Protein AF-A0A382P7X3-F1 (afdb_monomer_lite)

Organism: NCBI:txid408172

Structure (mmCIF, N/CA/C/O backbone):
data_AF-A0A382P7X3-F1
#
_entry.id   AF-A0A382P7X3-F1
#
loop_
_atom_site.group_PDB
_atom_site.id
_atom_site.type_symbol
_atom_site.label_atom_id
_atom_site.label_alt_id
_atom_site.label_comp_id
_atom_site.label_asym_id
_atom_site.label_entity_id
_atom_site.label_seq_id
_atom_site.pdbx_PDB_ins_code
_atom_site.Cartn_x
_atom_site.Cartn_y
_atom_site.Cartn_z
_atom_site.occupancy
_atom_site.B_iso_or_equiv
_atom_site.auth_seq_id
_atom_site.auth_comp_id
_atom_site.auth_asym_id
_atom_site.auth_atom_id
_atom_site.pdbx_PDB_model_num
ATOM 1 N N . MET A 1 1 ? -35.535 26.722 -1.436 1.00 49.47 1 MET A N 1
ATOM 2 C CA . MET A 1 1 ? -34.891 25.653 -0.639 1.00 49.47 1 MET A CA 1
ATOM 3 C C . MET A 1 1 ? -33.945 24.768 -1.459 1.00 49.47 1 MET A C 1
ATOM 5 O O . MET A 1 1 ? -32.875 24.483 -0.947 1.00 49.47 1 MET A O 1
ATOM 9 N N . SER A 1 2 ? -34.219 24.432 -2.730 1.00 52.12 2 SER A N 1
ATOM 10 C CA . SER A 1 2 ? -33.302 23.608 -3.556 1.00 52.12 2 SER A CA 1
ATOM 11 C C . SER A 1 2 ? -31.958 24.269 -3.930 1.00 52.12 2 SER A C 1
ATOM 13 O O . SER A 1 2 ? -30.974 23.575 -4.171 1.00 52.12 2 SER A O 1
ATOM 15 N N . SER A 1 3 ? -31.865 25.605 -3.959 1.00 52.09 3 SER A N 1
ATOM 16 C CA . SER A 1 3 ? -30.621 26.305 -4.327 1.00 52.09 3 SER A CA 1
ATOM 17 C C . SER A 1 3 ? -29.564 26.326 -3.215 1.00 52.09 3 SER A C 1
ATOM 19 O O . SER A 1 3 ? -28.374 26.302 -3.518 1.00 52.09 3 SER A O 1
ATOM 21 N N . GLN A 1 4 ? -29.963 26.320 -1.937 1.00 45.31 4 GLN A N 1
ATOM 22 C CA . GLN A 1 4 ? -29.034 26.299 -0.796 1.00 45.31 4 GLN A CA 1
ATOM 23 C C . GLN A 1 4 ? -28.449 24.901 -0.532 1.00 45.31 4 GLN A C 1
ATOM 25 O O . GLN A 1 4 ? -27.267 24.802 -0.199 1.00 45.31 4 GLN A O 1
ATOM 30 N N . GLU A 1 5 ? -29.219 23.827 -0.741 1.00 48.50 5 GLU A N 1
ATOM 31 C CA . GLU A 1 5 ? -28.703 22.448 -0.691 1.00 48.50 5 GLU A CA 1
ATOM 32 C C . GLU A 1 5 ? -27.719 22.164 -1.830 1.00 48.50 5 GLU A C 1
ATOM 34 O O . GLU A 1 5 ? -26.633 21.636 -1.593 1.00 48.50 5 GLU A O 1
ATOM 39 N N . ASN A 1 6 ? -28.032 22.606 -3.052 1.00 48.06 6 ASN A N 1
ATOM 40 C CA . ASN A 1 6 ? -27.113 22.471 -4.181 1.00 48.06 6 ASN A CA 1
ATOM 41 C C . ASN A 1 6 ? -25.812 23.259 -3.960 1.00 48.06 6 ASN A C 1
ATOM 43 O O . ASN A 1 6 ? -24.736 22.778 -4.308 1.00 48.06 6 ASN A O 1
ATOM 47 N N . PHE A 1 7 ? -25.874 24.433 -3.323 1.00 48.28 7 PHE A N 1
ATOM 48 C CA . PHE A 1 7 ? -24.689 25.242 -3.026 1.00 48.28 7 PHE A CA 1
ATOM 49 C C . PHE A 1 7 ? -23.822 24.649 -1.899 1.00 48.28 7 PHE A C 1
ATOM 51 O O . PHE A 1 7 ? -22.591 24.706 -1.971 1.00 48.28 7 PHE A O 1
ATOM 58 N N . SER A 1 8 ? -24.432 24.035 -0.877 1.00 53.59 8 SER A N 1
ATOM 59 C CA . SER A 1 8 ? -23.699 23.365 0.209 1.00 53.59 8 SER A CA 1
ATOM 60 C C . SER A 1 8 ? -23.037 22.064 -0.265 1.00 53.59 8 SER A C 1
ATOM 62 O O . SER A 1 8 ? -21.867 21.823 0.050 1.00 53.59 8 SER A O 1
ATOM 64 N N . LEU A 1 9 ? -23.722 21.286 -1.113 1.00 52.72 9 LEU A N 1
ATOM 65 C CA . LEU A 1 9 ? -23.155 20.124 -1.798 1.00 52.72 9 LEU A CA 1
ATOM 66 C C . LEU A 1 9 ? -22.001 20.554 -2.707 1.00 52.72 9 LEU A C 1
ATOM 68 O O . LEU A 1 9 ? -20.900 20.019 -2.586 1.00 52.72 9 LEU A O 1
ATOM 72 N N . PHE A 1 10 ? -22.185 21.582 -3.538 1.00 54.00 10 PHE A N 1
ATOM 73 C CA . PHE A 1 10 ? -21.136 22.078 -4.431 1.00 54.00 10 PHE A CA 1
ATOM 74 C C . PHE A 1 10 ? -19.881 22.527 -3.666 1.00 54.00 10 PHE A C 1
ATOM 76 O O . PHE A 1 10 ? -18.766 22.193 -4.060 1.00 54.00 10 PHE A O 1
ATOM 83 N N . LYS A 1 11 ? -20.030 23.196 -2.514 1.00 55.66 11 LYS A N 1
ATOM 84 C CA . LYS A 1 11 ? -18.899 23.582 -1.650 1.00 55.66 11 LYS A CA 1
ATOM 85 C C . LYS A 1 11 ? -18.175 22.365 -1.047 1.00 55.66 11 LYS A C 1
ATOM 87 O O . LYS A 1 11 ? -16.949 22.384 -0.944 1.00 55.66 11 LYS A O 1
ATOM 92 N N . LYS A 1 12 ? -18.911 21.297 -0.709 1.00 56.50 12 LYS A N 1
ATOM 93 C CA . LYS A 1 12 ? -18.388 20.030 -0.156 1.00 56.50 12 LYS A CA 1
ATOM 94 C C . LYS A 1 12 ? -17.686 19.151 -1.202 1.00 56.50 12 LYS A C 1
ATOM 96 O O . LYS A 1 12 ? -16.728 18.460 -0.862 1.00 56.50 12 LYS A O 1
ATOM 101 N N . TYR A 1 13 ? -18.137 19.185 -2.460 1.00 58.44 13 TYR A N 1
ATOM 102 C CA . TYR A 1 13 ? -17.508 18.471 -3.580 1.00 58.44 13 TYR A CA 1
ATOM 103 C C . TYR A 1 13 ? -16.357 19.254 -4.213 1.00 58.44 13 TYR A C 1
ATOM 105 O O . TYR A 1 13 ? -15.407 18.640 -4.686 1.00 58.44 13 TYR A O 1
ATOM 113 N N . LYS A 1 14 ? -16.371 20.592 -4.165 1.00 60.00 14 LYS A N 1
ATOM 114 C CA . LYS A 1 14 ? -15.297 21.441 -4.707 1.00 60.00 14 LYS A CA 1
ATOM 115 C C . LYS A 1 14 ? -13.932 21.159 -4.069 1.00 60.00 14 LYS A C 1
ATOM 117 O O . LYS A 1 14 ? -12.928 21.207 -4.772 1.00 60.00 14 LYS A O 1
ATOM 122 N N . SER A 1 15 ? -13.875 20.830 -2.774 1.00 63.47 15 SER A N 1
ATOM 123 C CA . SER A 1 15 ? -12.608 20.461 -2.118 1.00 63.47 15 SER A CA 1
ATOM 124 C C . SER A 1 15 ? -12.043 19.136 -2.640 1.00 63.47 15 SER A C 1
ATOM 126 O O . SER A 1 15 ? -10.842 19.041 -2.864 1.00 63.47 15 SER A O 1
ATOM 128 N N . LEU A 1 16 ? -12.909 18.153 -2.904 1.00 64.00 16 LEU A N 1
ATOM 129 C CA . LEU A 1 16 ? -12.560 16.841 -3.461 1.00 64.00 16 LEU A CA 1
ATOM 130 C C . LEU A 1 16 ? -12.189 16.940 -4.951 1.00 64.00 16 LEU A C 1
ATOM 132 O O . LEU A 1 16 ? -11.220 16.337 -5.404 1.00 64.00 16 LEU A O 1
ATOM 136 N N . LEU A 1 17 ? -12.917 17.766 -5.703 1.00 66.69 17 LEU A N 1
ATOM 137 C CA . LEU A 1 17 ? -12.719 17.973 -7.139 1.00 66.69 17 LEU A CA 1
ATOM 138 C C . LEU A 1 17 ? -11.415 18.733 -7.432 1.00 66.69 17 LEU A C 1
ATOM 140 O O . LEU A 1 17 ? -10.753 18.450 -8.421 1.00 66.69 17 LEU A O 1
ATOM 144 N N . LEU A 1 18 ? -10.987 19.634 -6.540 1.00 76.88 18 LEU A N 1
ATOM 145 C CA . LEU A 1 18 ? -9.677 20.298 -6.620 1.00 76.88 18 LEU A CA 1
ATOM 146 C C . LEU A 1 18 ? -8.517 19.433 -6.102 1.00 76.88 18 LEU A C 1
ATOM 148 O O . LEU A 1 18 ? -7.355 19.762 -6.345 1.00 76.88 18 LEU A O 1
ATOM 152 N N . LEU A 1 19 ? -8.809 18.341 -5.395 1.00 80.81 19 LEU A N 1
ATOM 153 C CA . LEU A 1 19 ? -7.799 17.461 -4.814 1.00 80.81 19 LEU A CA 1
ATOM 154 C C . LEU A 1 19 ? -7.122 16.609 -5.885 1.00 80.81 19 LEU A C 1
ATOM 156 O O . LEU A 1 19 ? -5.895 16.564 -5.945 1.00 80.81 19 LEU A O 1
ATOM 160 N N . ILE A 1 20 ? -7.914 15.977 -6.753 1.00 84.94 20 ILE A N 1
ATOM 161 C CA . ILE A 1 20 ? -7.410 15.068 -7.790 1.00 84.94 20 ILE A CA 1
ATOM 162 C C . ILE A 1 20 ? -6.430 15.784 -8.741 1.00 84.94 20 ILE A C 1
ATOM 164 O O . ILE A 1 20 ? -5.313 15.290 -8.887 1.00 84.94 20 ILE A O 1
ATOM 168 N N . PRO A 1 21 ? -6.740 16.970 -9.311 1.00 86.88 21 PRO A N 1
ATOM 169 C CA . PRO A 1 21 ? -5.801 17.691 -10.173 1.00 86.88 21 PRO A CA 1
ATOM 170 C C . PRO A 1 21 ? -4.492 18.061 -9.470 1.00 86.88 21 PRO A C 1
ATOM 172 O O . PRO A 1 21 ? -3.426 17.969 -10.072 1.00 86.88 21 PRO A O 1
ATOM 175 N N . ARG A 1 22 ? -4.545 18.437 -8.183 1.00 87.38 22 ARG A N 1
ATOM 176 C CA . ARG A 1 22 ? -3.340 18.742 -7.393 1.00 87.38 22 ARG A CA 1
ATOM 177 C C . ARG A 1 22 ? -2.469 17.509 -7.190 1.00 87.38 22 ARG A C 1
ATOM 179 O O . ARG A 1 22 ? -1.252 17.603 -7.314 1.00 87.38 22 ARG A O 1
ATOM 186 N N 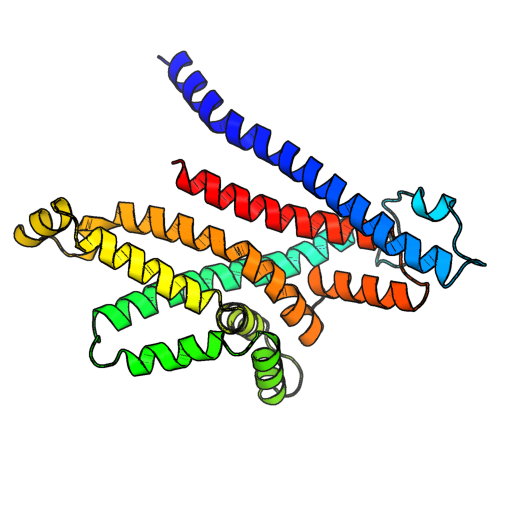. VAL A 1 23 ? -3.086 16.366 -6.886 1.00 91.56 23 VAL A N 1
ATOM 187 C CA . VAL A 1 23 ? -2.371 15.096 -6.723 1.00 91.56 23 VAL A CA 1
ATOM 188 C C . VAL A 1 23 ? -1.761 14.652 -8.051 1.00 91.56 23 VAL A C 1
ATOM 190 O O . VAL A 1 23 ? -0.588 14.294 -8.065 1.00 91.56 23 VAL A O 1
ATOM 193 N N . ILE A 1 24 ? -2.497 14.744 -9.164 1.00 92.44 24 ILE A N 1
ATOM 194 C CA . ILE A 1 24 ? -1.976 14.451 -10.510 1.00 92.44 24 ILE A CA 1
ATOM 195 C C . ILE A 1 24 ? -0.760 15.327 -10.811 1.00 92.44 24 ILE A C 1
ATOM 197 O O . ILE A 1 24 ? 0.290 14.805 -11.175 1.00 92.44 24 ILE A O 1
ATOM 201 N N . PHE A 1 25 ? -0.880 16.641 -10.611 1.00 91.69 25 PHE A N 1
ATOM 202 C CA . PHE A 1 25 ? 0.207 17.578 -10.880 1.00 91.69 25 PHE A CA 1
ATOM 203 C C . PHE A 1 25 ? 1.451 17.262 -10.044 1.00 91.69 25 PHE A C 1
ATOM 205 O O . PHE A 1 25 ? 2.543 17.128 -10.589 1.00 91.69 25 PHE A O 1
ATOM 212 N N . LEU A 1 26 ? 1.294 17.072 -8.731 1.00 92.44 26 LEU A N 1
ATOM 213 C CA . LEU A 1 26 ? 2.420 16.749 -7.855 1.00 92.44 26 LEU A CA 1
ATOM 214 C C . LEU A 1 26 ? 3.062 15.402 -8.222 1.00 92.44 26 LEU A C 1
ATOM 216 O O . LEU A 1 26 ? 4.285 15.296 -8.262 1.00 92.44 26 LEU A O 1
ATOM 220 N N . SER A 1 27 ? 2.249 14.395 -8.547 1.00 94.19 27 SER A N 1
ATOM 221 C CA . SER A 1 27 ? 2.737 13.075 -8.970 1.00 94.19 27 SER A CA 1
ATOM 222 C C . SER A 1 27 ? 3.521 13.154 -10.273 1.00 94.19 27 SER A C 1
ATOM 224 O O . SER A 1 27 ? 4.549 12.499 -10.407 1.00 94.19 27 SER A O 1
ATOM 226 N N . PHE A 1 28 ? 3.072 13.990 -11.212 1.00 93.44 28 PHE A N 1
ATOM 227 C CA . PHE A 1 28 ? 3.773 14.242 -12.466 1.00 93.44 28 PHE A CA 1
ATOM 228 C C . PHE A 1 28 ? 5.137 14.899 -12.232 1.00 93.44 28 PHE A C 1
ATOM 230 O O . PHE A 1 28 ? 6.135 14.425 -12.766 1.00 93.44 28 PHE A O 1
ATOM 237 N N . ILE A 1 29 ? 5.206 15.930 -11.382 1.00 94.38 29 ILE A N 1
ATOM 238 C CA . ILE A 1 29 ? 6.475 16.592 -11.041 1.00 94.38 29 ILE A CA 1
ATOM 239 C C . ILE A 1 29 ? 7.458 15.606 -10.404 1.00 94.38 29 ILE A C 1
ATOM 241 O O . ILE A 1 29 ? 8.618 15.551 -10.805 1.00 94.38 29 ILE A O 1
ATOM 245 N N . ILE A 1 30 ? 7.010 14.791 -9.447 1.00 93.94 30 ILE A N 1
ATOM 246 C CA . ILE A 1 30 ? 7.889 13.815 -8.790 1.00 93.94 30 ILE A CA 1
ATOM 247 C C . ILE A 1 30 ? 8.326 12.723 -9.782 1.00 93.94 30 ILE A C 1
ATOM 249 O O . ILE A 1 30 ? 9.496 12.349 -9.797 1.00 93.94 30 ILE A O 1
ATOM 253 N N . ALA A 1 31 ? 7.435 12.246 -10.655 1.00 93.25 31 ALA A N 1
ATOM 254 C CA . ALA A 1 31 ? 7.796 11.281 -11.694 1.00 93.25 31 ALA A CA 1
ATOM 255 C C . ALA A 1 31 ? 8.825 11.849 -12.685 1.00 93.25 31 ALA A C 1
ATOM 257 O O . ALA A 1 31 ? 9.745 11.139 -13.088 1.00 93.25 31 ALA A O 1
ATOM 258 N N . LEU A 1 32 ? 8.723 13.137 -13.026 1.00 92.62 32 LEU A N 1
ATOM 259 C CA . LEU A 1 32 ? 9.714 13.828 -13.849 1.00 92.62 32 LEU A CA 1
ATOM 260 C C . LEU A 1 32 ? 11.074 13.903 -13.142 1.00 92.62 32 LEU A C 1
ATOM 262 O O . LEU A 1 32 ? 12.101 13.651 -13.767 1.00 92.62 32 LEU A O 1
ATOM 266 N N . ILE A 1 33 ? 11.089 14.187 -11.836 1.00 93.75 33 ILE A N 1
ATOM 267 C CA . ILE A 1 33 ? 12.319 14.160 -11.032 1.00 93.75 33 ILE A CA 1
ATOM 268 C C . ILE A 1 33 ? 12.943 12.759 -11.064 1.00 93.75 33 ILE A C 1
ATOM 270 O O . ILE A 1 33 ? 14.143 12.641 -11.289 1.00 93.75 33 ILE A O 1
ATOM 274 N N . ILE A 1 34 ? 12.148 11.695 -10.915 1.00 92.25 34 ILE A N 1
ATOM 275 C CA . ILE A 1 34 ? 12.645 10.313 -11.019 1.00 92.25 34 ILE A CA 1
ATOM 276 C C . ILE A 1 34 ? 13.221 10.037 -12.411 1.00 92.25 34 ILE A C 1
ATOM 278 O O . ILE A 1 34 ? 14.296 9.444 -12.510 1.00 92.25 34 ILE A O 1
ATOM 282 N N . ARG A 1 35 ? 12.569 10.502 -13.485 1.00 93.00 35 ARG A N 1
ATOM 283 C CA . ARG A 1 35 ? 13.099 10.392 -14.855 1.00 93.00 35 ARG A CA 1
ATOM 284 C C . ARG A 1 35 ? 14.464 11.072 -14.976 1.00 93.00 35 ARG A C 1
ATOM 286 O O . ARG A 1 35 ? 15.383 10.460 -15.505 1.00 93.00 35 ARG A O 1
ATOM 293 N N . ILE A 1 36 ? 14.621 12.286 -14.439 1.00 91.81 36 ILE A N 1
ATOM 294 C CA . ILE A 1 36 ? 15.903 13.015 -14.424 1.00 91.81 36 ILE A CA 1
ATOM 295 C C . ILE A 1 36 ? 16.964 12.225 -13.649 1.00 91.81 36 ILE A C 1
ATOM 297 O O . ILE A 1 36 ? 18.053 11.984 -14.166 1.00 91.81 36 ILE A O 1
ATOM 301 N N . LEU A 1 37 ? 16.634 11.778 -12.435 1.00 91.19 37 LEU A N 1
ATOM 302 C CA . LEU A 1 37 ? 17.547 11.014 -11.581 1.00 91.19 37 LEU A CA 1
ATOM 303 C C . LEU A 1 37 ? 17.946 9.666 -12.188 1.00 91.19 37 LEU A C 1
ATOM 305 O O . LEU A 1 37 ? 19.027 9.174 -11.892 1.00 91.19 37 LEU A O 1
ATOM 309 N N . SER A 1 38 ? 17.103 9.087 -13.043 1.00 89.44 38 SER A N 1
ATOM 310 C CA . SER A 1 38 ? 17.403 7.847 -13.766 1.00 89.44 38 SER A CA 1
ATOM 311 C C . SER A 1 38 ? 18.208 8.110 -15.041 1.00 89.44 38 SER A C 1
ATOM 313 O O . SER A 1 38 ? 19.046 7.304 -15.427 1.00 89.44 38 SER A O 1
ATOM 315 N N . PHE A 1 39 ? 18.002 9.258 -15.685 1.00 89.94 39 PHE A N 1
ATOM 316 C CA . PHE A 1 39 ? 18.714 9.635 -16.902 1.00 89.94 39 PHE A CA 1
ATOM 317 C C . PHE A 1 39 ? 20.168 10.053 -16.647 1.00 89.94 39 PHE A C 1
ATOM 319 O O . PHE A 1 39 ? 21.045 9.718 -17.439 1.00 89.94 39 PHE A O 1
ATOM 326 N N . ILE A 1 40 ? 20.452 10.734 -15.530 1.00 88.88 40 ILE A N 1
ATOM 327 C CA . ILE A 1 40 ? 21.818 11.165 -15.181 1.00 88.88 40 ILE A CA 1
ATOM 328 C C . ILE A 1 40 ? 22.807 9.975 -15.142 1.00 88.88 40 ILE A C 1
ATOM 330 O O . ILE A 1 40 ? 23.837 10.054 -15.812 1.00 88.88 40 ILE A O 1
ATOM 334 N N . PRO A 1 41 ? 22.525 8.856 -14.443 1.00 85.62 41 PRO A N 1
ATOM 335 C CA . PRO A 1 41 ? 23.375 7.668 -14.483 1.00 85.62 41 PRO A CA 1
ATOM 336 C C . PRO A 1 41 ? 23.571 7.090 -15.887 1.00 85.62 41 PRO A C 1
ATOM 338 O O . PRO A 1 41 ? 24.679 6.672 -16.207 1.00 85.62 41 PRO A O 1
ATOM 341 N N . LEU A 1 42 ? 22.536 7.091 -16.737 1.00 86.38 42 LEU A N 1
ATOM 342 C CA . LEU A 1 42 ? 22.649 6.591 -18.113 1.00 86.38 42 LEU A CA 1
ATOM 343 C C . LEU A 1 42 ? 23.643 7.414 -18.934 1.00 86.38 42 LEU A C 1
ATOM 345 O O . LEU A 1 42 ? 24.476 6.835 -19.623 1.00 86.38 42 LEU A O 1
ATOM 349 N N . LEU A 1 43 ? 23.598 8.744 -18.814 1.00 87.38 43 LEU A N 1
ATOM 350 C CA . LEU A 1 43 ? 24.559 9.632 -19.474 1.00 87.38 43 LEU A CA 1
ATOM 351 C C . LEU A 1 43 ? 26.000 9.393 -19.007 1.00 87.38 43 LEU A C 1
ATOM 353 O O . LEU A 1 43 ? 26.924 9.480 -19.809 1.00 87.38 43 LEU A O 1
ATOM 357 N N . ILE A 1 44 ? 26.194 9.118 -17.715 1.00 86.25 44 ILE A N 1
ATOM 358 C CA . ILE A 1 44 ? 27.528 8.936 -17.128 1.00 86.25 44 ILE A CA 1
ATOM 359 C C . ILE A 1 44 ? 28.111 7.564 -17.487 1.00 86.25 44 ILE A C 1
ATOM 361 O O . ILE A 1 44 ? 29.288 7.467 -17.823 1.00 86.25 44 ILE A O 1
ATOM 365 N N . VAL A 1 45 ? 27.308 6.503 -17.381 1.00 86.19 45 VAL A N 1
ATOM 366 C CA . VAL A 1 45 ? 27.775 5.113 -17.519 1.00 86.19 45 VAL A CA 1
ATOM 367 C C . VAL A 1 45 ? 27.746 4.640 -18.974 1.00 86.19 45 VAL A C 1
ATOM 369 O O . VAL A 1 45 ? 28.583 3.827 -19.362 1.00 86.19 45 VAL A O 1
ATOM 372 N N . TYR A 1 46 ? 26.826 5.159 -19.793 1.00 84.25 46 TYR A N 1
ATOM 373 C CA . TYR A 1 46 ? 26.624 4.733 -21.182 1.00 84.25 46 TYR A CA 1
ATOM 374 C C . TYR A 1 46 ? 26.636 5.907 -22.182 1.00 84.25 46 TYR A C 1
ATOM 376 O O . TYR A 1 46 ? 25.702 6.038 -22.985 1.00 84.25 46 TYR A O 1
ATOM 384 N N . PRO A 1 47 ? 27.693 6.745 -22.188 1.00 80.56 47 PRO A N 1
ATOM 385 C CA . PRO A 1 47 ? 27.745 7.984 -22.971 1.00 80.56 47 PRO A CA 1
ATOM 386 C C . PRO A 1 47 ? 27.630 7.757 -24.485 1.00 80.56 47 PRO A C 1
ATOM 388 O O . PRO A 1 47 ? 27.092 8.604 -25.188 1.00 80.56 47 PRO A O 1
ATOM 391 N N . ASP A 1 48 ? 28.065 6.596 -24.983 1.00 79.56 48 ASP A N 1
ATOM 392 C CA . ASP A 1 48 ? 28.047 6.271 -26.417 1.00 79.56 48 ASP A CA 1
ATOM 393 C C . ASP A 1 48 ? 26.643 5.928 -26.950 1.00 79.56 48 ASP A C 1
ATOM 395 O O . ASP A 1 48 ? 26.429 5.840 -28.158 1.00 79.56 48 ASP A O 1
ATOM 399 N N . THR A 1 49 ? 25.680 5.700 -26.053 1.00 76.81 49 THR A N 1
ATOM 400 C CA . THR A 1 49 ? 24.304 5.295 -26.403 1.00 76.81 49 THR A CA 1
ATOM 401 C C . THR A 1 49 ? 23.237 6.223 -25.829 1.00 76.81 49 THR A C 1
ATOM 403 O O . THR A 1 49 ? 22.126 6.281 -26.355 1.00 76.81 49 THR A O 1
ATOM 406 N N . ALA A 1 50 ? 23.553 6.952 -24.758 1.00 75.56 50 ALA A N 1
ATOM 407 C CA . ALA A 1 50 ? 22.633 7.853 -24.091 1.00 75.56 50 ALA A CA 1
ATOM 408 C C . ALA A 1 50 ? 22.707 9.256 -24.713 1.00 75.56 50 ALA A C 1
ATOM 410 O O . ALA A 1 50 ? 23.624 10.025 -24.440 1.00 75.56 50 ALA A O 1
ATOM 411 N N . ASN A 1 51 ? 21.694 9.616 -25.505 1.00 80.69 51 ASN A N 1
ATOM 412 C CA . ASN A 1 51 ? 21.540 10.964 -26.056 1.00 80.69 51 ASN A CA 1
ATOM 413 C C . ASN A 1 51 ? 20.475 11.760 -25.292 1.00 80.69 51 ASN A C 1
ATOM 415 O O . ASN A 1 51 ? 19.491 11.202 -24.804 1.00 80.69 51 ASN A O 1
ATOM 419 N N . PHE A 1 52 ? 20.625 13.089 -25.249 1.00 82.94 52 PHE A N 1
ATOM 420 C CA . PHE A 1 52 ? 19.642 13.995 -24.631 1.00 82.94 52 PHE A CA 1
ATOM 421 C C . PHE A 1 52 ? 18.235 13.877 -25.231 1.00 82.94 52 PHE A C 1
ATOM 423 O O . PHE A 1 52 ? 17.256 14.103 -24.526 1.00 82.94 52 PHE A O 1
ATOM 430 N N . GLU A 1 53 ? 18.113 13.472 -26.494 1.00 82.94 53 GLU A N 1
ATOM 431 C CA . GLU A 1 53 ? 16.817 13.236 -27.141 1.00 82.94 53 GLU A CA 1
ATOM 432 C C . GLU A 1 53 ? 16.003 12.138 -26.439 1.00 82.94 53 GLU A C 1
ATOM 434 O O . GLU A 1 53 ? 14.794 12.283 -26.281 1.00 82.94 53 GLU A O 1
ATOM 439 N N . ILE A 1 54 ? 16.663 11.099 -25.909 1.00 81.00 54 ILE A N 1
ATOM 440 C CA . ILE A 1 54 ? 16.011 9.985 -25.195 1.00 81.00 54 ILE A CA 1
ATOM 441 C C . ILE A 1 54 ? 15.302 10.492 -23.931 1.00 81.00 54 ILE A C 1
ATOM 443 O O . ILE A 1 54 ? 14.230 10.009 -23.560 1.00 81.00 54 ILE A O 1
ATOM 447 N N . PHE A 1 55 ? 15.858 11.512 -23.272 1.00 85.31 55 PHE A N 1
ATOM 448 C CA . PHE A 1 55 ? 15.204 12.124 -22.120 1.00 85.31 55 PHE A CA 1
ATOM 449 C C . PHE A 1 55 ? 13.876 12.790 -22.498 1.00 85.31 55 PHE A C 1
ATOM 451 O O . PHE A 1 55 ? 12.918 12.674 -21.733 1.00 85.31 55 PHE A O 1
ATOM 458 N N . PHE A 1 56 ? 13.795 13.435 -23.664 1.00 85.25 56 PHE A N 1
ATOM 459 C CA . PHE A 1 56 ? 12.604 14.154 -24.129 1.00 85.25 56 PHE A CA 1
ATOM 460 C C . PHE A 1 56 ? 11.627 13.300 -24.947 1.00 85.25 56 PHE A C 1
ATOM 462 O O . PHE A 1 56 ? 10.525 13.764 -25.237 1.00 85.25 56 PHE A O 1
ATOM 469 N N . ASP A 1 57 ? 11.985 12.060 -25.278 1.00 85.50 57 ASP A N 1
ATOM 470 C CA . ASP A 1 57 ? 11.111 11.135 -25.999 1.00 85.50 57 ASP A CA 1
ATOM 471 C C . ASP A 1 57 ? 10.001 10.586 -25.085 1.00 85.50 57 ASP A C 1
ATOM 473 O O . ASP A 1 57 ? 10.128 9.540 -24.436 1.00 85.50 57 ASP A O 1
ATOM 477 N N . PHE A 1 58 ? 8.914 11.350 -24.970 1.00 86.69 58 PHE A N 1
ATOM 478 C CA . P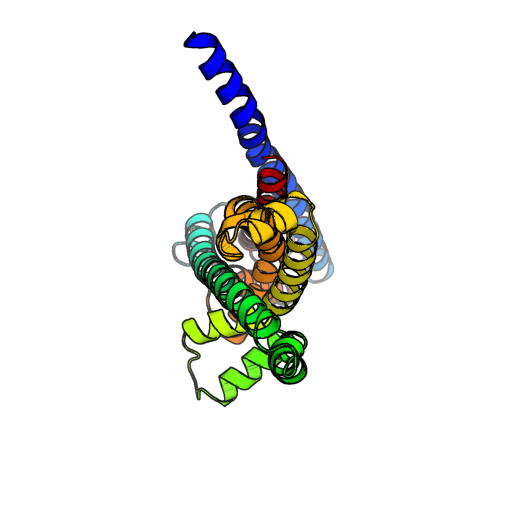HE A 1 58 ? 7.696 10.935 -24.284 1.00 86.69 58 PHE A CA 1
ATOM 479 C C . PHE A 1 58 ? 6.789 10.172 -25.246 1.00 86.69 58 PHE A C 1
ATOM 481 O O . PHE A 1 58 ? 6.114 10.760 -26.090 1.00 86.69 58 PHE A O 1
ATOM 488 N N . SER A 1 59 ? 6.718 8.859 -25.055 1.00 87.38 59 SER A N 1
ATOM 489 C CA . SER A 1 59 ? 5.864 7.966 -25.834 1.00 87.38 59 SER A CA 1
ATOM 490 C C . SER A 1 59 ? 4.920 7.184 -24.923 1.00 87.38 59 SER A C 1
ATOM 492 O O . SER A 1 59 ? 5.261 6.832 -23.794 1.00 87.38 59 SER A O 1
ATOM 494 N N . LEU A 1 60 ? 3.720 6.891 -25.428 1.00 86.56 60 LEU A N 1
ATOM 495 C CA . LEU A 1 60 ? 2.783 5.938 -24.816 1.00 86.56 60 LEU A CA 1
ATOM 496 C C . LEU A 1 60 ? 3.003 4.502 -25.315 1.00 86.56 60 LEU A C 1
ATOM 498 O O . LEU A 1 60 ? 2.319 3.580 -24.865 1.00 86.56 60 LEU A O 1
ATOM 502 N N . TYR A 1 61 ? 3.954 4.315 -26.232 1.00 87.19 61 TYR A N 1
ATOM 503 C CA . TYR A 1 61 ? 4.288 3.036 -26.833 1.00 87.19 61 TYR A CA 1
ATOM 504 C C . TYR A 1 61 ? 5.723 2.624 -26.524 1.00 87.19 61 TYR A C 1
ATOM 506 O O . TYR A 1 61 ? 6.628 3.457 -26.538 1.00 87.19 61 TYR A O 1
ATOM 514 N N . SER A 1 62 ? 5.926 1.328 -26.297 1.00 85.31 62 SER A N 1
ATOM 515 C CA . SER A 1 62 ? 7.232 0.741 -25.998 1.00 85.31 62 SER A CA 1
ATOM 516 C C . SER A 1 62 ? 7.392 -0.624 -26.655 1.00 85.31 62 SER A C 1
ATOM 518 O O . SER A 1 62 ? 6.475 -1.440 -26.633 1.00 85.31 62 SER A O 1
ATOM 520 N N . ASN A 1 63 ? 8.580 -0.920 -27.181 1.00 83.19 63 ASN A N 1
ATOM 521 C CA . ASN A 1 63 ? 8.906 -2.261 -27.677 1.00 83.19 63 ASN A CA 1
ATOM 522 C C . ASN A 1 63 ? 9.231 -3.258 -26.551 1.00 83.19 63 ASN A C 1
ATOM 524 O O . ASN A 1 63 ? 9.332 -4.454 -26.814 1.00 83.19 63 ASN A O 1
ATOM 528 N N . PHE A 1 64 ? 9.380 -2.788 -25.311 1.00 79.62 64 PHE A N 1
ATOM 529 C CA . PHE A 1 64 ? 9.706 -3.615 -24.146 1.00 79.62 64 PHE A CA 1
ATOM 530 C C . PHE A 1 64 ? 8.464 -4.179 -23.437 1.00 79.62 64 PHE A C 1
ATOM 532 O O . PHE A 1 64 ? 8.594 -4.898 -22.450 1.00 79.62 64 PHE A O 1
ATOM 539 N N . VAL A 1 65 ? 7.260 -3.870 -23.932 1.00 80.88 65 VAL A N 1
ATOM 540 C CA . VAL A 1 65 ? 5.986 -4.163 -23.264 1.00 80.88 65 VAL A CA 1
ATOM 541 C C . VAL A 1 65 ? 5.094 -5.059 -24.132 1.00 80.88 65 VAL A C 1
ATOM 543 O O . VAL A 1 65 ? 5.004 -4.822 -25.343 1.00 80.88 65 VAL A O 1
ATOM 546 N N . PRO A 1 66 ? 4.384 -6.049 -23.547 1.00 68.25 66 PRO A N 1
ATOM 547 C CA . PRO A 1 66 ? 3.342 -6.798 -24.251 1.00 68.25 66 PRO A CA 1
ATOM 548 C C . PRO A 1 66 ? 2.304 -5.845 -24.867 1.00 68.25 66 PRO A C 1
ATOM 550 O O . PRO A 1 66 ? 1.885 -4.884 -24.231 1.00 68.25 66 PRO A O 1
ATOM 553 N N . ASP A 1 67 ? 1.925 -6.070 -26.124 1.00 75.31 67 ASP A N 1
ATOM 554 C CA . ASP A 1 67 ? 0.980 -5.232 -26.892 1.00 75.31 67 ASP A CA 1
ATOM 555 C C . ASP A 1 67 ? 1.455 -3.802 -27.211 1.00 75.31 67 ASP A C 1
ATOM 557 O O . ASP A 1 67 ? 0.694 -2.987 -27.735 1.00 75.31 67 ASP A O 1
ATOM 561 N N . ARG A 1 68 ? 2.726 -3.489 -26.925 1.00 82.38 68 ARG A N 1
ATOM 562 C CA . ARG A 1 68 ? 3.384 -2.189 -27.133 1.00 82.38 68 ARG A CA 1
ATOM 563 C C . ARG A 1 68 ? 2.729 -0.988 -26.452 1.00 82.38 68 ARG A C 1
ATOM 565 O O . ARG A 1 68 ? 3.209 0.122 -26.642 1.00 82.38 68 ARG A O 1
ATOM 572 N N . ASN A 1 69 ? 1.671 -1.171 -25.668 1.00 90.69 69 ASN A N 1
ATOM 573 C CA . ASN A 1 69 ? 0.904 -0.090 -25.054 1.00 90.69 69 ASN A CA 1
ATOM 574 C C . ASN A 1 69 ? 1.252 0.049 -23.567 1.00 90.69 69 ASN A C 1
ATOM 576 O O . ASN A 1 69 ? 0.870 -0.783 -22.741 1.00 90.69 69 ASN A O 1
ATOM 580 N N . ILE A 1 70 ? 1.925 1.147 -23.217 1.00 89.94 70 ILE A N 1
ATOM 581 C CA . ILE A 1 70 ? 2.385 1.413 -21.850 1.00 89.94 70 ILE A CA 1
ATOM 582 C C . ILE A 1 70 ? 1.199 1.593 -20.892 1.00 89.94 70 ILE A C 1
ATOM 584 O O . ILE A 1 70 ? 1.244 1.107 -19.763 1.00 89.94 70 ILE A O 1
ATOM 588 N N . LEU A 1 71 ? 0.112 2.241 -21.326 1.00 90.38 71 LEU A N 1
ATOM 589 C CA . LEU A 1 71 ? -1.056 2.478 -20.469 1.00 90.38 71 LEU A CA 1
ATOM 590 C C . LEU A 1 71 ? -1.775 1.177 -20.111 1.00 90.38 71 LEU A C 1
ATOM 592 O O . LEU A 1 71 ? -2.147 0.981 -18.955 1.00 90.38 71 LEU A O 1
ATOM 596 N N . GLY A 1 72 ? -1.953 0.283 -21.089 1.00 90.19 72 GLY A N 1
ATOM 597 C CA . GLY A 1 72 ? -2.566 -1.029 -20.864 1.00 90.19 72 GLY A CA 1
ATOM 598 C C . GLY A 1 72 ? -1.743 -1.876 -19.895 1.00 90.19 72 GLY A C 1
ATOM 599 O O . GLY A 1 72 ? -2.278 -2.443 -18.941 1.00 90.19 72 GLY A O 1
ATOM 600 N N . PHE A 1 73 ? -0.425 -1.874 -20.081 1.00 93.12 73 PHE A N 1
ATOM 601 C CA . PHE A 1 73 ? 0.513 -2.554 -19.199 1.00 93.12 73 PHE A CA 1
ATOM 602 C C . PHE A 1 73 ? 0.489 -2.015 -17.768 1.00 93.12 73 PHE A C 1
ATOM 604 O O . PHE A 1 73 ? 0.249 -2.788 -16.838 1.00 93.12 73 PHE A O 1
ATOM 611 N N . ILE A 1 74 ? 0.634 -0.699 -17.584 1.00 94.44 74 ILE A N 1
ATOM 612 C CA . ILE A 1 74 ? 0.544 -0.065 -16.261 1.00 94.44 74 ILE A CA 1
ATOM 613 C C . ILE A 1 74 ? -0.818 -0.349 -15.628 1.00 94.44 74 ILE A C 1
ATOM 615 O O . ILE A 1 74 ? -0.877 -0.668 -14.446 1.00 94.44 74 ILE A O 1
ATOM 619 N N . GLY A 1 75 ? -1.909 -0.289 -16.397 1.00 94.81 75 GLY A N 1
ATOM 620 C CA . GLY A 1 75 ? -3.253 -0.609 -15.915 1.00 94.81 75 GLY A CA 1
ATOM 621 C C . GLY A 1 75 ? -3.376 -2.046 -15.400 1.00 94.81 75 GLY A C 1
ATOM 622 O O . GLY A 1 75 ? -3.972 -2.279 -14.347 1.00 94.81 75 GLY A O 1
ATOM 623 N N . SER A 1 76 ? -2.768 -3.008 -16.098 1.00 94.50 76 SER A N 1
ATOM 624 C CA . SER A 1 76 ? -2.751 -4.412 -15.674 1.00 94.50 76 SER A CA 1
ATOM 625 C C . SER A 1 76 ? -1.944 -4.624 -14.385 1.00 94.50 76 SER A C 1
ATOM 627 O O . SER A 1 76 ? -2.438 -5.259 -13.450 1.00 94.50 76 SER A O 1
ATOM 629 N N . ALA A 1 77 ? -0.760 -4.014 -14.284 1.00 95.69 77 ALA A N 1
ATOM 630 C CA . ALA A 1 77 ? 0.094 -4.077 -13.100 1.00 95.69 77 ALA A CA 1
ATOM 631 C C . ALA A 1 77 ? -0.560 -3.370 -11.898 1.00 95.69 77 ALA A C 1
ATOM 633 O O . ALA A 1 77 ? -0.584 -3.897 -10.783 1.00 95.69 77 ALA A O 1
ATOM 634 N N . LEU A 1 78 ? -1.181 -2.211 -12.142 1.00 96.62 78 LEU A N 1
ATOM 635 C CA . LEU A 1 78 ? -1.963 -1.452 -11.168 1.00 96.62 78 LEU A CA 1
ATOM 636 C C . LEU A 1 78 ? -3.078 -2.303 -10.569 1.00 96.62 78 LEU A C 1
ATOM 638 O O . LEU A 1 78 ? -3.279 -2.294 -9.357 1.00 96.62 78 LEU A O 1
ATOM 642 N N . TRP A 1 79 ? -3.796 -3.055 -11.400 1.00 96.88 79 TRP A N 1
ATOM 643 C CA . TRP A 1 79 ? -4.885 -3.906 -10.939 1.00 96.88 79 TRP A CA 1
ATOM 644 C C . TRP A 1 79 ? -4.416 -4.995 -9.972 1.00 96.88 79 TRP A C 1
ATOM 646 O O . TRP A 1 79 ? -5.077 -5.255 -8.963 1.00 96.88 79 TRP A O 1
ATOM 656 N N . VAL A 1 80 ? -3.265 -5.611 -10.249 1.00 96.25 80 VAL A N 1
ATOM 657 C CA . VAL A 1 80 ? -2.658 -6.624 -9.376 1.00 96.25 80 VAL A CA 1
ATOM 658 C C . VAL A 1 80 ? -2.272 -6.013 -8.027 1.00 96.25 80 VAL A C 1
ATOM 660 O O . VAL A 1 80 ? -2.683 -6.532 -6.985 1.00 96.25 80 VAL A O 1
ATOM 663 N N . THR A 1 81 ? -1.570 -4.876 -8.037 1.00 97.12 81 THR A N 1
ATOM 664 C CA . THR A 1 81 ? -1.169 -4.168 -6.811 1.00 97.12 81 THR A CA 1
ATOM 665 C C . THR A 1 81 ? -2.374 -3.702 -6.000 1.00 97.12 81 THR A C 1
ATOM 667 O O . THR A 1 81 ? -2.430 -3.933 -4.793 1.00 97.12 81 THR A O 1
ATOM 670 N N . LEU A 1 82 ? -3.386 -3.103 -6.640 1.00 96.88 82 LEU A N 1
ATOM 671 C CA . LEU A 1 82 ? -4.600 -2.653 -5.954 1.00 96.88 82 LEU A CA 1
ATOM 672 C C . LEU A 1 82 ? -5.347 -3.813 -5.301 1.00 96.88 82 LEU A C 1
ATOM 674 O O . LEU A 1 82 ? -5.769 -3.684 -4.154 1.00 96.88 82 LEU A O 1
ATOM 678 N N . LYS A 1 83 ? -5.486 -4.956 -5.982 1.00 97.31 83 LYS A N 1
ATOM 679 C CA . LYS A 1 83 ? -6.099 -6.152 -5.388 1.00 97.31 83 LYS A CA 1
ATOM 680 C C . LYS A 1 83 ? -5.361 -6.594 -4.130 1.00 97.31 83 LYS A C 1
ATOM 682 O O . LYS A 1 83 ? -6.000 -6.825 -3.107 1.00 97.31 83 LYS A O 1
ATOM 687 N N . LEU A 1 84 ? -4.036 -6.700 -4.204 1.00 97.00 84 LEU A N 1
ATOM 688 C CA . LEU A 1 84 ? -3.208 -7.138 -3.083 1.00 97.00 84 LEU A CA 1
ATOM 689 C C . LEU A 1 84 ? -3.329 -6.171 -1.895 1.00 97.00 84 LEU A C 1
ATOM 691 O O . LEU A 1 84 ? -3.615 -6.592 -0.775 1.00 97.00 84 LEU A O 1
ATOM 695 N N . VAL A 1 85 ? -3.177 -4.871 -2.154 1.00 96.88 85 VAL A N 1
ATOM 696 C CA . VAL A 1 85 ? -3.177 -3.819 -1.130 1.00 96.88 85 VAL A CA 1
ATOM 697 C C . VAL A 1 85 ? -4.551 -3.635 -0.497 1.00 96.88 85 VAL A C 1
ATOM 699 O O . VAL A 1 85 ? -4.644 -3.576 0.726 1.00 96.88 85 VAL A O 1
ATOM 702 N N . LEU A 1 86 ? -5.627 -3.572 -1.288 1.00 96.44 86 LEU A N 1
ATOM 703 C CA . LEU A 1 86 ? -6.979 -3.369 -0.758 1.00 96.44 86 LEU A CA 1
ATOM 704 C C . LEU A 1 86 ? -7.456 -4.573 0.058 1.00 96.44 86 LEU A C 1
ATOM 706 O O . LEU A 1 86 ? -8.080 -4.390 1.102 1.00 96.44 86 LEU A O 1
ATOM 710 N N . LEU A 1 87 ? -7.133 -5.798 -0.363 1.00 97.44 87 LEU A N 1
ATOM 711 C CA . LEU A 1 87 ? -7.454 -6.985 0.429 1.00 97.44 87 LEU A CA 1
ATOM 712 C C . LEU A 1 87 ? -6.632 -7.035 1.717 1.00 97.44 87 LEU A C 1
ATOM 714 O O . LEU A 1 87 ? -7.198 -7.298 2.775 1.00 97.44 87 LEU A O 1
ATOM 718 N N . ALA A 1 88 ? -5.333 -6.724 1.659 1.00 96.44 88 ALA A N 1
ATOM 719 C CA . ALA A 1 88 ? -4.497 -6.652 2.858 1.00 96.44 88 ALA A CA 1
ATOM 720 C C . ALA A 1 88 ? -5.003 -5.576 3.822 1.00 96.44 88 ALA A C 1
ATOM 722 O O . ALA A 1 88 ? -5.035 -5.793 5.028 1.00 96.44 88 ALA A O 1
ATOM 723 N N . TRP A 1 89 ? -5.472 -4.445 3.297 1.00 96.25 89 TRP A N 1
ATOM 724 C CA . TRP A 1 89 ? -6.074 -3.375 4.081 1.00 96.25 89 TRP A CA 1
ATOM 725 C C . TRP A 1 89 ? -7.345 -3.829 4.807 1.00 96.25 89 TRP A C 1
ATOM 727 O O . TRP A 1 89 ? -7.439 -3.676 6.025 1.00 96.25 89 TRP A O 1
ATOM 737 N N . VAL A 1 90 ? -8.287 -4.455 4.093 1.00 95.88 90 VAL A N 1
ATOM 738 C CA . VAL A 1 90 ? -9.521 -4.998 4.686 1.00 95.88 90 VAL A CA 1
ATOM 739 C C . VAL A 1 90 ? -9.204 -6.056 5.743 1.00 95.88 90 VAL A C 1
ATOM 741 O O . VAL A 1 90 ? -9.753 -6.010 6.844 1.00 95.88 90 VAL A O 1
ATOM 744 N N . VAL A 1 91 ? -8.282 -6.976 5.450 1.00 95.62 91 VAL A N 1
ATOM 745 C CA . VAL A 1 91 ? -7.839 -8.003 6.402 1.00 95.62 91 VAL A CA 1
ATOM 746 C C . VAL A 1 91 ? -7.222 -7.368 7.645 1.00 95.62 91 VAL A C 1
ATOM 748 O O . VAL A 1 91 ? -7.570 -7.758 8.759 1.00 95.62 91 VAL A O 1
ATOM 751 N N . SER A 1 92 ? -6.374 -6.351 7.487 1.00 94.88 92 SER A N 1
ATOM 752 C CA . SER A 1 92 ? -5.792 -5.631 8.618 1.00 94.88 92 SER A CA 1
ATOM 753 C C . SER A 1 92 ? -6.857 -4.945 9.474 1.00 94.88 92 SER A C 1
ATOM 755 O O . SER A 1 92 ? -6.716 -4.932 10.694 1.00 94.88 92 SER A O 1
ATOM 757 N N . ILE A 1 93 ? -7.924 -4.386 8.885 1.00 95.12 93 ILE A N 1
A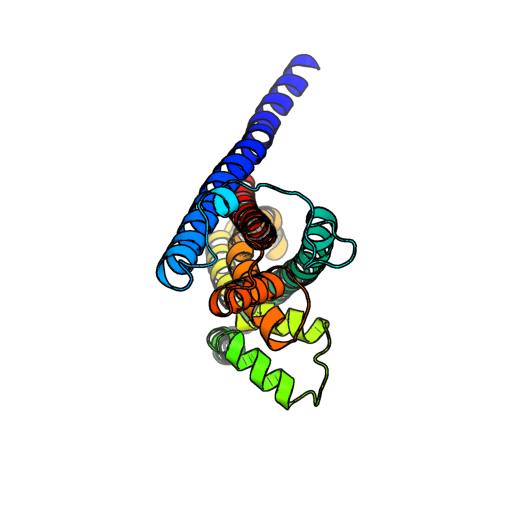TOM 758 C CA . ILE A 1 93 ? -9.031 -3.777 9.649 1.00 95.12 93 ILE A CA 1
ATOM 759 C C . ILE A 1 93 ? -9.762 -4.848 10.461 1.00 95.12 93 ILE A C 1
ATOM 761 O O . ILE A 1 93 ? -9.957 -4.677 11.665 1.00 95.12 93 ILE A O 1
ATOM 765 N N . ILE A 1 94 ? -10.138 -5.959 9.817 1.00 95.00 94 ILE A N 1
ATOM 766 C CA . ILE A 1 94 ? -10.865 -7.064 10.459 1.00 95.00 94 ILE A CA 1
ATOM 767 C C . ILE A 1 94 ? -10.046 -7.630 11.621 1.00 95.00 94 ILE A C 1
ATOM 769 O O . ILE A 1 94 ? -10.544 -7.725 12.744 1.00 95.00 94 ILE A O 1
ATOM 773 N N . LEU A 1 95 ? -8.776 -7.956 11.371 1.00 93.88 95 LEU A N 1
ATOM 774 C CA . LEU A 1 95 ? -7.872 -8.450 12.403 1.00 93.88 95 LEU A CA 1
ATOM 775 C C . LEU A 1 95 ? -7.627 -7.389 13.478 1.00 93.88 95 LEU A C 1
ATOM 777 O O . LEU A 1 95 ? -7.623 -7.719 14.657 1.00 93.88 95 LEU A O 1
ATOM 781 N N . GLY A 1 96 ? -7.486 -6.117 13.105 1.00 94.00 96 GLY A N 1
ATOM 782 C CA . GLY A 1 96 ? -7.281 -5.014 14.039 1.00 94.00 96 GLY A CA 1
ATOM 783 C C . GLY A 1 96 ? -8.408 -4.887 15.065 1.00 94.00 96 GLY A C 1
ATOM 784 O O . GLY A 1 96 ? -8.154 -4.802 16.267 1.00 94.00 96 GLY A O 1
ATOM 785 N N . ILE A 1 97 ? -9.659 -4.941 14.597 1.00 93.00 97 ILE A N 1
ATOM 786 C CA . ILE A 1 97 ? -10.853 -4.926 15.454 1.00 93.00 97 ILE A CA 1
ATOM 787 C C . ILE A 1 97 ? -10.923 -6.198 16.309 1.00 93.00 97 ILE A C 1
ATOM 789 O O . ILE A 1 97 ? -11.214 -6.116 17.503 1.00 93.00 97 ILE A O 1
ATOM 793 N N . LEU A 1 98 ? -10.621 -7.365 15.730 1.00 92.69 98 LEU A N 1
ATOM 794 C CA . LEU A 1 98 ? -10.601 -8.636 16.457 1.00 92.69 98 LEU A CA 1
ATOM 795 C C . LEU A 1 98 ? -9.578 -8.616 17.603 1.00 92.69 98 LEU A C 1
ATOM 797 O O . LEU A 1 98 ? -9.919 -8.955 18.734 1.00 92.69 98 LEU A O 1
ATOM 801 N N . PHE A 1 99 ? -8.345 -8.175 17.342 1.00 92.12 99 PHE A N 1
ATOM 802 C CA . PHE A 1 99 ? -7.298 -8.051 18.358 1.00 92.12 99 PHE A CA 1
ATOM 803 C C . PHE A 1 99 ? -7.674 -7.046 19.446 1.00 92.12 99 PHE A C 1
ATOM 805 O O . PHE A 1 99 ? -7.454 -7.328 20.623 1.00 92.12 99 PHE A O 1
ATOM 812 N N . LEU A 1 100 ? -8.279 -5.910 19.083 1.00 91.31 100 LEU A N 1
ATOM 813 C CA . LEU A 1 100 ? -8.792 -4.946 20.058 1.00 91.31 100 LEU A CA 1
ATOM 814 C C . LEU A 1 100 ? -9.826 -5.594 20.989 1.00 91.31 100 LEU A C 1
ATOM 816 O O . LEU A 1 100 ? -9.746 -5.441 22.209 1.00 91.31 100 LEU A O 1
ATOM 820 N N . PHE A 1 101 ? -10.781 -6.333 20.422 1.00 87.88 101 PHE A N 1
ATOM 821 C CA . PHE A 1 101 ? -11.817 -7.018 21.187 1.00 87.88 101 PHE A CA 1
ATOM 822 C C . PHE A 1 101 ? -11.222 -8.076 22.128 1.00 87.88 101 PHE A C 1
ATOM 824 O O . PHE A 1 101 ? -11.509 -8.069 23.327 1.00 87.88 101 PHE A O 1
ATOM 831 N N . LEU A 1 102 ? -10.325 -8.926 21.616 1.00 89.06 102 LEU A N 1
ATOM 832 C CA . LEU A 1 102 ? -9.647 -9.960 22.402 1.00 89.06 102 LEU A CA 1
ATOM 833 C C . LEU A 1 102 ? -8.815 -9.363 23.543 1.00 89.06 102 LEU A C 1
ATOM 835 O O . LEU A 1 102 ? -8.904 -9.839 24.675 1.00 89.06 102 LEU A O 1
ATOM 839 N N . LYS A 1 103 ? -8.066 -8.284 23.285 1.00 87.75 103 LYS A N 1
ATOM 840 C CA . LYS A 1 103 ? -7.309 -7.559 24.316 1.00 87.75 103 LYS A CA 1
ATOM 841 C C . LYS A 1 103 ? -8.215 -6.937 25.376 1.00 87.75 103 LYS A C 1
ATOM 843 O O . LYS A 1 103 ? -7.903 -7.010 26.563 1.00 87.75 103 LYS A O 1
ATOM 848 N N . SER A 1 104 ? -9.343 -6.355 24.966 1.00 83.06 104 SER A N 1
ATOM 849 C CA . SER A 1 104 ? -10.304 -5.750 25.893 1.00 83.06 104 SER A CA 1
ATOM 850 C C . SER A 1 104 ? -10.974 -6.787 26.795 1.00 83.06 104 SER A C 1
ATOM 852 O O . SER A 1 104 ? -11.247 -6.485 27.954 1.00 83.06 104 SER A O 1
ATOM 854 N N . GLN A 1 105 ? -11.269 -7.984 26.281 1.00 84.06 105 GLN A N 1
ATOM 855 C CA . GLN A 1 105 ? -11.958 -9.030 27.040 1.00 84.06 105 GLN A CA 1
ATOM 856 C C . GLN A 1 105 ? -10.994 -9.873 27.888 1.00 84.06 105 GLN A C 1
ATOM 858 O O . GLN A 1 105 ? -11.320 -10.244 29.015 1.00 84.06 105 GLN A O 1
ATOM 863 N N . TYR A 1 106 ? -9.790 -10.141 27.380 1.00 86.81 106 TYR A N 1
ATOM 864 C CA . TYR A 1 106 ? -8.802 -11.029 27.998 1.00 86.81 106 TYR A CA 1
ATOM 865 C C . TYR A 1 106 ? -7.509 -10.287 28.360 1.00 86.81 106 TYR A C 1
ATOM 867 O O . TYR A 1 106 ? -6.414 -10.709 27.991 1.00 86.81 106 TYR A O 1
ATOM 875 N N . TYR A 1 107 ? -7.622 -9.195 29.123 1.00 81.25 107 TYR A N 1
ATOM 876 C CA . TYR A 1 107 ? -6.489 -8.326 29.489 1.00 81.25 107 TYR A CA 1
ATOM 877 C C . TYR A 1 107 ? -5.339 -9.057 30.210 1.00 81.25 107 TYR A C 1
ATOM 879 O O . TYR A 1 107 ? -4.177 -8.692 30.064 1.00 81.25 107 TYR A O 1
ATOM 887 N N . LYS A 1 108 ? -5.637 -10.124 30.968 1.00 86.00 108 LYS A N 1
ATOM 888 C CA . LYS A 1 108 ? -4.617 -10.954 31.642 1.00 86.00 108 LYS A CA 1
ATOM 889 C C . LYS A 1 108 ? -3.719 -11.714 30.659 1.00 86.00 108 LYS A C 1
ATOM 891 O O . LYS A 1 108 ? -2.634 -12.142 31.034 1.00 86.00 108 LYS A O 1
ATOM 896 N N . LEU A 1 109 ? -4.175 -11.883 29.419 1.00 87.19 109 LEU A N 1
ATOM 897 C CA . LEU A 1 109 ? -3.472 -12.572 28.340 1.00 87.19 109 LEU A CA 1
ATOM 898 C C . LEU A 1 109 ? -2.834 -11.589 27.346 1.00 87.19 109 LEU A C 1
ATOM 900 O O . LEU A 1 109 ? -2.503 -11.992 26.236 1.00 87.19 109 LEU A O 1
ATOM 904 N N . ASP A 1 110 ? -2.633 -10.317 27.720 1.00 80.69 110 ASP A N 1
ATOM 905 C CA . ASP A 1 110 ? -2.079 -9.293 26.816 1.00 80.69 110 ASP A CA 1
ATOM 906 C C . ASP A 1 110 ? -0.755 -9.721 26.163 1.00 80.69 110 ASP A C 1
ATOM 908 O O . ASP A 1 110 ? -0.528 -9.465 24.979 1.00 80.69 110 ASP A O 1
ATOM 912 N N . PHE A 1 111 ? 0.078 -10.475 26.890 1.00 84.19 111 PHE A N 1
ATOM 913 C CA . PHE A 1 111 ? 1.323 -11.014 26.346 1.00 84.19 111 PHE A CA 1
ATOM 914 C C . PHE A 1 111 ? 1.091 -11.918 25.122 1.00 84.19 111 PHE A C 1
ATOM 916 O O . PHE A 1 111 ? 1.826 -11.787 24.146 1.00 84.19 111 PHE A O 1
ATOM 923 N N . LEU A 1 112 ? 0.058 -12.777 25.126 1.00 85.38 112 LEU A N 1
ATOM 924 C CA . LEU A 1 112 ? -0.249 -13.685 24.012 1.00 85.38 112 LEU A CA 1
ATOM 925 C C . LEU A 1 112 ? -0.632 -12.911 22.756 1.00 85.38 112 LEU A C 1
ATOM 927 O O . LEU A 1 112 ? -0.251 -13.302 21.658 1.00 85.38 112 LEU A O 1
ATOM 931 N N . TRP A 1 113 ? -1.351 -11.801 22.915 1.00 83.50 113 TRP A N 1
ATOM 932 C CA . TRP A 1 113 ? -1.770 -10.954 21.800 1.00 83.50 113 TRP A CA 1
ATOM 933 C C . TRP A 1 113 ? -0.613 -10.121 21.247 1.00 83.50 113 TRP A C 1
ATOM 935 O O . TRP A 1 113 ? -0.583 -9.827 20.055 1.00 83.50 113 TRP A O 1
ATOM 945 N N . ASN A 1 114 ? 0.370 -9.780 22.081 1.00 82.69 114 ASN A N 1
ATOM 946 C CA . ASN A 1 114 ? 1.549 -9.028 21.658 1.00 82.69 114 ASN A CA 1
ATOM 947 C C . ASN A 1 114 ? 2.574 -9.881 20.889 1.00 82.69 114 ASN A C 1
ATOM 949 O O . ASN A 1 114 ? 3.341 -9.315 20.114 1.00 82.69 114 ASN A O 1
ATOM 953 N N . VAL A 1 115 ? 2.574 -11.213 21.035 1.00 81.00 115 VAL A N 1
ATOM 954 C CA . VAL A 1 115 ? 3.453 -12.123 20.266 1.00 81.00 115 VAL A CA 1
ATOM 955 C C . VAL A 1 115 ? 3.196 -12.065 18.748 1.00 81.00 115 VAL A C 1
ATOM 957 O O . VAL A 1 115 ? 4.126 -11.765 18.008 1.00 81.00 115 VAL A O 1
ATOM 960 N N . PRO A 1 116 ? 1.976 -12.282 18.219 1.00 76.69 116 PRO A N 1
ATOM 961 C CA . PRO A 1 116 ? 1.739 -12.172 16.778 1.00 76.69 116 PRO A CA 1
ATOM 962 C C . PRO A 1 116 ? 1.912 -10.733 16.269 1.00 76.69 116 PRO A C 1
ATOM 964 O O . PRO A 1 116 ? 2.317 -10.527 15.129 1.00 76.69 116 PRO A O 1
ATOM 967 N N . LEU A 1 117 ? 1.668 -9.723 17.111 1.00 79.38 117 LEU A N 1
ATOM 968 C CA . LEU A 1 117 ? 1.904 -8.322 16.755 1.00 79.38 117 LEU A CA 1
ATOM 969 C C . LEU A 1 117 ? 3.398 -7.966 16.737 1.00 79.38 117 LEU A C 1
ATOM 971 O O . LEU A 1 117 ? 3.797 -7.074 15.988 1.00 79.38 117 LEU A O 1
ATOM 975 N N . SER A 1 118 ? 4.243 -8.655 17.513 1.00 75.50 118 SER A N 1
ATOM 976 C CA . SER A 1 118 ? 5.698 -8.485 17.456 1.00 75.50 118 SER A CA 1
ATOM 977 C C . SER A 1 118 ? 6.293 -9.091 16.185 1.00 75.50 118 SER A C 1
ATOM 979 O O . SER A 1 118 ? 7.272 -8.546 15.677 1.00 75.50 118 SER A O 1
ATOM 981 N N . LEU A 1 119 ? 5.640 -10.103 15.592 1.00 68.94 119 LEU A N 1
ATOM 982 C CA . LEU A 1 119 ? 5.967 -10.601 14.249 1.00 68.94 119 LEU A CA 1
ATOM 983 C C . LEU A 1 119 ? 5.733 -9.549 13.160 1.00 68.94 119 LEU A C 1
ATOM 985 O O . LEU A 1 119 ? 6.397 -9.599 12.137 1.00 68.94 119 LEU A O 1
ATOM 989 N N . GLY A 1 120 ? 4.879 -8.545 13.385 1.00 62.38 120 GLY A N 1
ATOM 990 C CA . GLY A 1 120 ? 4.809 -7.369 12.508 1.00 62.38 120 GLY A CA 1
ATOM 991 C C . GLY A 1 120 ? 6.077 -6.501 12.532 1.00 62.38 120 GLY A C 1
ATOM 992 O O . GLY A 1 120 ? 6.206 -5.583 11.730 1.00 62.38 120 GLY A O 1
ATOM 993 N N . GLY A 1 121 ? 7.008 -6.768 13.458 1.00 57.44 121 GLY A N 1
ATOM 994 C CA . GLY A 1 121 ? 8.379 -6.252 13.440 1.00 57.44 121 GLY A CA 1
ATOM 995 C C . GLY A 1 121 ? 9.348 -7.106 12.612 1.00 57.44 121 GLY A C 1
ATOM 996 O O . GLY A 1 121 ? 10.426 -6.624 12.273 1.00 57.44 121 GLY A O 1
ATOM 997 N N . ILE A 1 122 ? 8.975 -8.340 12.247 1.00 61.78 122 ILE A N 1
ATOM 998 C CA . ILE A 1 122 ? 9.656 -9.088 11.188 1.00 61.78 122 ILE A CA 1
ATOM 999 C C . ILE A 1 122 ? 9.238 -8.410 9.891 1.00 61.78 122 ILE A C 1
ATOM 1001 O O . ILE A 1 122 ? 8.084 -8.504 9.476 1.00 61.78 122 ILE A O 1
ATOM 1005 N N . HIS A 1 123 ? 10.172 -7.681 9.280 1.00 76.19 123 HIS A N 1
ATOM 1006 C CA . HIS A 1 123 ? 9.944 -7.023 7.999 1.00 76.19 123 HIS A CA 1
ATOM 1007 C C . HIS A 1 123 ? 9.263 -7.968 7.001 1.00 76.19 123 HIS A C 1
ATOM 1009 O O . HIS A 1 123 ? 9.593 -9.154 6.952 1.00 76.19 123 HIS A O 1
ATOM 1015 N N . VAL A 1 124 ? 8.376 -7.417 6.161 1.00 82.25 124 VAL A N 1
ATOM 1016 C CA . VAL A 1 124 ? 7.695 -8.081 5.029 1.00 82.25 124 VAL A CA 1
ATOM 1017 C C . VAL A 1 124 ? 8.586 -9.117 4.341 1.00 82.25 124 VAL A C 1
ATOM 1019 O O . VAL A 1 124 ? 8.144 -10.228 4.064 1.00 82.25 124 VAL A O 1
ATOM 1022 N N . PHE A 1 125 ? 9.854 -8.758 4.120 1.00 81.31 125 PHE A N 1
ATOM 1023 C CA . PHE A 1 125 ? 10.870 -9.613 3.521 1.00 81.31 125 PHE A CA 1
ATOM 1024 C C . PHE A 1 125 ? 11.135 -10.917 4.298 1.00 81.31 125 PHE A C 1
ATOM 1026 O O . PHE A 1 125 ? 11.131 -11.996 3.717 1.00 81.31 125 PHE A O 1
ATOM 1033 N N . GLY A 1 126 ? 11.329 -10.858 5.616 1.00 83.12 126 GLY A N 1
ATOM 1034 C CA . GLY A 1 126 ? 11.555 -12.064 6.418 1.00 83.12 126 GLY A CA 1
ATOM 1035 C C . GLY A 1 126 ? 10.337 -12.987 6.408 1.00 83.12 126 GLY A C 1
ATOM 1036 O O . GLY A 1 126 ? 10.469 -14.202 6.269 1.00 83.12 126 GLY A O 1
ATOM 1037 N N . LEU A 1 127 ? 9.138 -12.407 6.483 1.00 86.31 127 LEU A N 1
ATOM 1038 C CA . LEU A 1 127 ? 7.902 -13.179 6.526 1.00 86.31 127 LEU A CA 1
ATOM 1039 C C . LEU A 1 127 ? 7.583 -13.843 5.176 1.00 86.31 127 LEU A C 1
ATOM 1041 O O . LEU A 1 127 ? 7.171 -15.003 5.161 1.00 86.31 127 LEU A O 1
ATOM 1045 N N . ILE A 1 128 ? 7.833 -13.168 4.045 1.00 86.94 128 ILE A N 1
ATOM 1046 C CA . ILE A 1 128 ? 7.649 -13.785 2.722 1.00 86.94 128 ILE A CA 1
ATOM 1047 C C . ILE A 1 128 ? 8.644 -14.927 2.484 1.00 86.94 128 ILE A C 1
ATOM 1049 O O . ILE A 1 128 ? 8.239 -15.972 1.982 1.00 86.94 128 ILE A O 1
ATOM 1053 N N . VAL A 1 129 ? 9.906 -14.781 2.910 1.00 86.44 129 VAL A N 1
ATOM 1054 C CA . VAL A 1 129 ? 10.921 -15.842 2.788 1.00 86.44 129 VAL A CA 1
ATOM 1055 C C . VAL A 1 129 ? 10.513 -17.084 3.582 1.00 86.44 129 VAL A C 1
ATOM 1057 O O . VAL A 1 129 ? 10.609 -18.196 3.065 1.00 86.44 129 VAL A O 1
ATOM 1060 N N . ILE A 1 130 ? 10.004 -16.914 4.807 1.00 86.56 130 ILE A N 1
ATOM 1061 C CA . ILE A 1 130 ? 9.496 -18.030 5.621 1.00 86.56 130 ILE A CA 1
ATOM 1062 C C . ILE A 1 130 ? 8.336 -18.732 4.904 1.00 86.56 130 ILE A C 1
ATOM 1064 O O . ILE A 1 130 ? 8.346 -19.953 4.765 1.00 86.56 130 ILE A O 1
ATOM 1068 N N . VAL A 1 131 ? 7.354 -17.974 4.406 1.00 88.62 131 VAL A N 1
ATOM 1069 C CA . VAL A 1 131 ? 6.193 -18.544 3.704 1.00 88.62 131 VAL A CA 1
ATOM 1070 C C . VAL A 1 131 ? 6.610 -19.304 2.443 1.00 88.62 131 VAL A C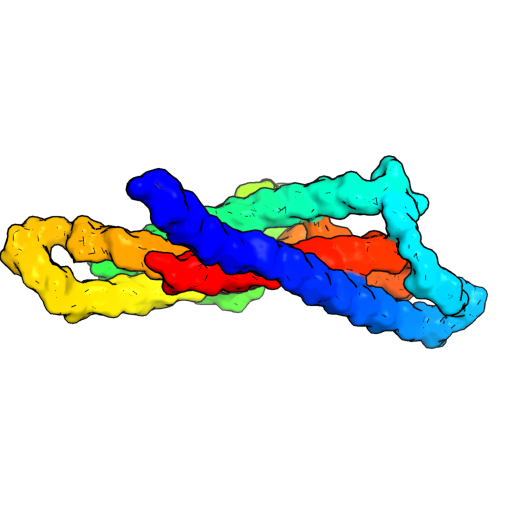 1
ATOM 1072 O O . VAL A 1 131 ? 6.077 -20.380 2.188 1.00 88.62 131 VAL A O 1
ATOM 1075 N N . GLN A 1 132 ? 7.585 -18.799 1.687 1.00 86.38 132 GLN A N 1
ATOM 1076 C CA . GLN A 1 132 ? 8.120 -19.484 0.506 1.00 86.38 132 GLN A CA 1
ATOM 1077 C C . GLN A 1 132 ? 8.798 -20.816 0.837 1.00 86.38 132 GLN A C 1
ATOM 1079 O O . GLN A 1 132 ? 8.669 -21.767 0.073 1.00 86.38 132 GLN A O 1
ATOM 1084 N N . HIS A 1 133 ? 9.486 -20.912 1.977 1.00 85.62 133 HIS A N 1
ATOM 1085 C CA . HIS A 1 133 ? 10.070 -22.180 2.422 1.00 85.62 133 HIS A CA 1
ATOM 1086 C C . HIS A 1 133 ? 9.003 -23.179 2.883 1.00 85.62 133 HIS A C 1
ATOM 1088 O O . HIS A 1 133 ? 9.171 -24.382 2.701 1.00 85.62 133 HIS A O 1
ATOM 1094 N N . LEU A 1 134 ? 7.905 -22.695 3.474 1.00 87.19 134 LEU A N 1
ATOM 1095 C CA . LEU A 1 134 ? 6.802 -23.544 3.937 1.00 87.19 134 LEU A CA 1
ATOM 1096 C C . LEU A 1 134 ? 5.921 -24.047 2.790 1.00 87.19 134 LEU A C 1
ATOM 1098 O O . LEU A 1 134 ? 5.399 -25.159 2.850 1.00 87.19 134 LEU A O 1
ATOM 1102 N N . VAL A 1 135 ? 5.743 -23.234 1.750 1.00 84.75 135 VAL A N 1
ATOM 1103 C CA . VAL A 1 135 ? 4.907 -23.552 0.594 1.00 84.75 135 VAL A CA 1
ATOM 1104 C C . VAL A 1 135 ? 5.820 -23.797 -0.600 1.00 84.75 135 VAL A C 1
ATOM 1106 O O . VAL A 1 135 ? 6.136 -22.876 -1.345 1.00 84.75 135 VAL A O 1
ATOM 1109 N N . ALA A 1 136 ? 6.279 -25.042 -0.746 1.00 71.19 136 ALA A N 1
ATOM 1110 C CA . ALA A 1 136 ? 7.246 -25.467 -1.758 1.00 71.19 136 ALA A CA 1
ATOM 1111 C C . ALA A 1 136 ? 6.807 -25.111 -3.197 1.00 71.19 136 ALA A C 1
ATOM 1113 O O . ALA A 1 136 ? 6.115 -25.880 -3.864 1.00 71.19 136 ALA A O 1
ATOM 1114 N N . GLY A 1 137 ? 7.226 -23.939 -3.682 1.00 72.44 137 GLY A N 1
ATOM 1115 C CA . GLY A 1 137 ? 6.955 -23.448 -5.033 1.00 72.44 137 GLY A CA 1
ATOM 1116 C C . GLY A 1 137 ? 6.096 -22.183 -5.051 1.00 72.44 137 GLY A C 1
ATOM 1117 O O . GLY A 1 137 ? 6.603 -21.078 -4.873 1.00 72.44 137 GLY A O 1
ATOM 1118 N N . TYR A 1 138 ? 4.803 -22.329 -5.347 1.00 81.75 138 TYR A N 1
ATOM 1119 C CA . TYR A 1 138 ? 3.896 -21.198 -5.558 1.00 81.75 138 TYR A CA 1
ATOM 1120 C C . TYR A 1 138 ? 3.234 -20.761 -4.252 1.00 81.75 138 TYR A C 1
ATOM 1122 O O . TYR A 1 138 ? 2.490 -21.534 -3.653 1.00 81.75 138 TYR A O 1
ATOM 1130 N N . VAL A 1 139 ? 3.441 -19.506 -3.848 1.00 86.25 139 VAL A N 1
ATOM 1131 C CA . VAL A 1 139 ? 2.746 -18.915 -2.699 1.00 86.25 139 VAL A CA 1
ATOM 1132 C C . VAL A 1 139 ? 1.342 -18.468 -3.132 1.00 86.25 139 VAL A C 1
ATOM 1134 O O . VAL A 1 139 ? 1.228 -17.560 -3.958 1.00 86.25 139 VAL A O 1
ATOM 1137 N N . PRO A 1 140 ? 0.259 -19.050 -2.576 1.00 90.88 140 PRO A N 1
ATOM 1138 C CA . PRO A 1 140 ? -1.100 -18.622 -2.865 1.00 90.88 140 PRO A CA 1
ATOM 1139 C C . PRO A 1 140 ? -1.300 -17.132 -2.607 1.00 90.88 140 PRO A C 1
ATOM 1141 O O . PRO A 1 140 ? -0.845 -16.595 -1.597 1.00 90.88 140 PRO A O 1
ATOM 1144 N N . PHE A 1 141 ? -2.081 -16.482 -3.467 1.00 91.38 141 PHE A N 1
ATOM 1145 C CA . PHE A 1 141 ? -2.354 -15.048 -3.364 1.00 91.38 141 PHE A CA 1
ATOM 1146 C C . PHE A 1 141 ? -2.906 -14.626 -1.990 1.00 91.38 141 PHE A C 1
ATOM 1148 O O . PHE A 1 141 ? -2.542 -13.576 -1.470 1.00 91.38 141 PHE A O 1
ATOM 1155 N N . ILE A 1 142 ? -3.725 -15.467 -1.346 1.00 92.38 142 ILE A N 1
ATOM 1156 C CA . ILE A 1 142 ? -4.236 -15.192 0.006 1.00 92.38 142 ILE A CA 1
ATOM 1157 C C . ILE A 1 142 ? -3.123 -15.135 1.061 1.00 92.38 142 ILE A C 1
ATOM 1159 O O . ILE A 1 142 ? -3.191 -14.324 1.983 1.00 92.38 142 ILE A O 1
ATOM 1163 N N . LEU A 1 143 ? -2.067 -15.941 0.915 1.00 92.75 143 LEU A N 1
ATOM 1164 C CA . LEU A 1 143 ? -0.912 -15.862 1.802 1.00 92.75 143 LEU A CA 1
ATOM 1165 C C . LEU A 1 143 ? -0.124 -14.580 1.548 1.00 92.75 143 LEU A C 1
ATOM 1167 O O . LEU A 1 143 ? 0.328 -13.979 2.511 1.00 92.75 143 LEU A O 1
ATOM 1171 N N . LEU A 1 144 ? -0.027 -14.102 0.301 1.00 93.69 144 LEU A N 1
ATOM 1172 C CA . LEU A 1 144 ? 0.582 -12.798 -0.003 1.00 93.69 144 LEU A CA 1
ATOM 1173 C C . LEU A 1 144 ? -0.175 -11.647 0.673 1.00 93.69 144 LEU A C 1
ATOM 1175 O O . LEU A 1 144 ? 0.445 -10.742 1.228 1.00 93.69 144 LEU A O 1
ATOM 1179 N N . VAL A 1 145 ? -1.510 -11.710 0.684 1.00 95.25 145 VAL A N 1
ATOM 1180 C CA . VAL A 1 145 ? -2.368 -10.751 1.399 1.00 95.25 145 VAL A CA 1
ATOM 1181 C C . VAL A 1 145 ? -2.073 -10.767 2.903 1.00 95.25 145 VAL A C 1
ATOM 1183 O O . VAL A 1 145 ? -1.894 -9.706 3.501 1.00 95.25 145 VAL A O 1
ATOM 1186 N N . LEU A 1 146 ? -1.976 -11.952 3.515 1.00 92.69 146 LEU A N 1
ATOM 1187 C CA . LEU A 1 146 ? -1.645 -12.095 4.939 1.00 92.69 146 LEU A CA 1
ATOM 1188 C C . LEU A 1 146 ? -0.220 -11.629 5.249 1.00 92.69 146 LEU A C 1
ATOM 1190 O O . LEU A 1 146 ? -0.005 -10.936 6.244 1.00 92.69 146 LEU A O 1
ATOM 1194 N N . VAL A 1 147 ? 0.736 -11.960 4.379 1.00 92.75 147 VAL A N 1
ATOM 1195 C CA . VAL A 1 147 ? 2.128 -11.516 4.481 1.00 92.75 147 VAL A CA 1
ATOM 1196 C C . VAL A 1 147 ? 2.190 -9.997 4.478 1.00 92.75 147 VAL A C 1
ATOM 1198 O O . VAL A 1 147 ? 2.850 -9.410 5.332 1.00 92.75 147 VAL A O 1
ATOM 1201 N N . LEU A 1 148 ? 1.471 -9.357 3.556 1.00 94.00 148 LEU A N 1
ATOM 1202 C CA . LEU A 1 148 ? 1.436 -7.907 3.462 1.00 94.00 148 LEU A CA 1
ATOM 1203 C C . LEU A 1 148 ? 0.746 -7.275 4.678 1.00 94.00 148 LEU A C 1
ATOM 1205 O O . LEU A 1 148 ? 1.262 -6.309 5.235 1.00 94.00 148 LEU A O 1
ATOM 1209 N N . ALA A 1 149 ? -0.388 -7.819 5.122 1.00 92.62 149 ALA A N 1
ATOM 1210 C CA . ALA A 1 149 ? -1.136 -7.304 6.270 1.00 92.62 149 ALA A CA 1
ATOM 1211 C C . ALA A 1 149 ? -0.318 -7.353 7.576 1.00 92.62 149 ALA A C 1
ATOM 1213 O O . ALA A 1 149 ? -0.273 -6.374 8.325 1.00 92.62 149 ALA A O 1
ATOM 1214 N N . ILE A 1 150 ? 0.359 -8.479 7.828 1.00 90.44 150 ILE A N 1
ATOM 1215 C CA . ILE A 1 150 ? 1.114 -8.727 9.064 1.00 90.44 150 ILE A CA 1
ATOM 1216 C C . ILE A 1 150 ? 2.524 -8.134 8.971 1.00 90.44 150 ILE A C 1
ATOM 1218 O O . ILE A 1 150 ? 2.909 -7.321 9.810 1.00 90.44 150 ILE A O 1
ATOM 1222 N N . GLY A 1 151 ? 3.286 -8.511 7.942 1.00 87.19 151 GLY A N 1
ATOM 1223 C CA . GLY A 1 151 ? 4.715 -8.210 7.819 1.00 87.19 151 GLY A CA 1
ATOM 1224 C C . GLY A 1 151 ? 5.036 -6.749 7.497 1.00 87.19 151 GLY A C 1
ATOM 1225 O O . GLY A 1 151 ? 6.166 -6.312 7.700 1.00 87.19 151 GLY A O 1
ATOM 1226 N N . SER A 1 152 ? 4.067 -5.961 7.013 1.00 88.31 152 SER A N 1
ATOM 1227 C CA . SER A 1 152 ? 4.272 -4.518 6.783 1.00 88.31 152 SER A CA 1
ATOM 1228 C C . SER A 1 152 ? 4.272 -3.693 8.068 1.00 88.31 152 SER A C 1
ATOM 1230 O O . SER A 1 152 ? 4.537 -2.496 8.020 1.00 88.31 152 SER A O 1
ATOM 1232 N N . GLY A 1 153 ? 3.917 -4.295 9.207 1.00 86.31 153 GLY A N 1
ATOM 1233 C CA . GLY A 1 153 ? 3.670 -3.574 10.454 1.00 86.31 153 GLY A CA 1
ATOM 1234 C C . GLY A 1 153 ? 2.330 -2.826 10.475 1.00 86.31 153 GLY A C 1
ATOM 1235 O O . GLY A 1 153 ? 1.920 -2.357 11.537 1.00 86.31 153 GLY A O 1
ATOM 1236 N N . SER A 1 154 ? 1.600 -2.782 9.351 1.00 90.06 154 SER A N 1
ATOM 1237 C CA . SER A 1 154 ? 0.295 -2.119 9.229 1.00 90.06 154 SER A CA 1
ATOM 1238 C C . SER A 1 154 ? -0.707 -2.627 10.267 1.00 90.06 154 SER A C 1
ATOM 1240 O O . SER A 1 154 ? -1.306 -1.825 10.984 1.00 90.06 154 SER A O 1
ATOM 1242 N N . LEU A 1 155 ? -0.834 -3.952 10.430 1.00 91.81 155 LEU A N 1
ATOM 1243 C CA . LEU A 1 155 ? -1.714 -4.545 11.440 1.00 91.81 155 LEU A CA 1
ATOM 1244 C C . LEU A 1 155 ? -1.325 -4.130 12.867 1.00 91.81 155 LEU A C 1
ATOM 1246 O O . LEU A 1 155 ? -2.190 -3.733 13.647 1.00 91.81 155 LEU A O 1
ATOM 1250 N N . LYS A 1 156 ? -0.031 -4.183 13.206 1.00 90.50 156 LYS A N 1
ATOM 1251 C CA . LYS A 1 156 ? 0.479 -3.808 14.534 1.00 90.50 156 LYS A CA 1
ATOM 1252 C C . LYS A 1 156 ? 0.137 -2.358 14.868 1.00 90.50 156 LYS A C 1
ATOM 1254 O O . LYS A 1 156 ? -0.409 -2.077 15.935 1.00 90.50 156 LYS A O 1
ATOM 1259 N N . GLU A 1 157 ? 0.432 -1.442 13.950 1.00 89.31 157 GLU A N 1
ATOM 1260 C CA . GLU A 1 157 ? 0.121 -0.027 14.131 1.00 89.31 157 GLU A CA 1
ATOM 1261 C C . GLU A 1 157 ? -1.382 0.234 14.189 1.00 89.31 157 GLU A C 1
ATOM 1263 O O . GLU A 1 157 ? -1.823 1.104 14.942 1.00 89.31 157 GLU A O 1
ATOM 1268 N N . MET A 1 158 ? -2.176 -0.498 13.406 1.00 92.44 158 MET A N 1
ATOM 1269 C CA . MET A 1 158 ? -3.627 -0.362 13.398 1.00 92.44 158 MET A CA 1
ATOM 1270 C C . MET A 1 158 ? -4.233 -0.807 14.730 1.00 92.44 158 MET A C 1
ATOM 1272 O O . MET A 1 158 ? -5.013 -0.052 15.303 1.00 92.44 158 MET A O 1
ATOM 1276 N N . VAL A 1 159 ? -3.812 -1.953 15.281 1.00 93.00 159 VAL A N 1
ATOM 1277 C CA . VAL A 1 159 ? -4.241 -2.413 16.616 1.00 93.00 159 VAL A CA 1
ATOM 1278 C C . VAL A 1 159 ? -3.906 -1.379 17.684 1.00 93.00 159 VAL A C 1
ATOM 1280 O O . VAL A 1 159 ? -4.785 -0.998 18.454 1.00 93.00 159 VAL A O 1
ATOM 1283 N N . TYR A 1 160 ? -2.667 -0.879 17.705 1.00 90.69 160 TYR A N 1
ATOM 1284 C CA . TYR A 1 160 ? -2.254 0.134 18.679 1.00 90.69 160 TYR A CA 1
ATOM 1285 C C . TYR A 1 160 ? -3.095 1.413 18.562 1.00 90.69 160 TYR A C 1
ATOM 1287 O O . TYR A 1 160 ? -3.578 1.951 19.558 1.00 90.69 160 TYR A O 1
ATOM 1295 N N . SER A 1 161 ? -3.326 1.878 17.334 1.00 92.94 161 SER A N 1
ATOM 1296 C CA . SER A 1 161 ? -4.080 3.106 17.072 1.00 92.94 161 SER A CA 1
ATOM 1297 C C . SER A 1 161 ? -5.562 2.951 17.441 1.00 92.94 161 SER A C 1
ATOM 1299 O O . SER A 1 161 ? -6.150 3.848 18.047 1.00 92.94 161 SER A O 1
ATOM 1301 N N . PHE A 1 162 ? -6.162 1.795 17.140 1.00 94.50 162 PHE A N 1
ATOM 1302 C CA . PHE A 1 162 ? -7.531 1.466 17.538 1.00 94.50 162 PHE A CA 1
ATOM 1303 C C . PHE A 1 162 ? -7.668 1.353 19.056 1.00 94.50 162 PHE A C 1
ATOM 1305 O O . PHE A 1 162 ? -8.646 1.844 19.614 1.00 94.50 162 PHE A O 1
ATOM 1312 N N . GLU A 1 163 ? -6.681 0.776 19.741 1.00 92.62 163 GLU A N 1
ATOM 1313 C CA . GLU A 1 163 ? -6.655 0.687 21.202 1.00 92.62 163 GLU A CA 1
ATOM 1314 C C . GLU A 1 163 ? -6.614 2.070 21.863 1.00 92.62 163 GLU A C 1
ATOM 1316 O O . GLU A 1 163 ? -7.377 2.329 22.797 1.00 92.62 163 GLU A O 1
ATOM 1321 N N . VAL A 1 164 ? -5.775 2.979 21.357 1.00 92.81 164 VAL A N 1
ATOM 1322 C CA . VAL A 1 164 ? -5.702 4.366 21.841 1.00 92.81 164 VAL A CA 1
ATOM 1323 C C . VAL A 1 164 ? -7.050 5.070 21.675 1.00 92.81 164 VAL A C 1
ATOM 1325 O O . VAL A 1 164 ? -7.558 5.653 22.633 1.00 92.81 164 VAL A O 1
ATOM 1328 N N . VAL A 1 165 ? -7.668 4.971 20.494 1.00 92.62 165 VAL A N 1
ATOM 1329 C CA . VAL A 1 165 ? -8.979 5.581 20.223 1.00 92.62 165 VAL A CA 1
ATOM 1330 C C . VAL A 1 165 ? -10.084 4.965 21.078 1.00 92.62 165 VAL A C 1
ATOM 1332 O O . VAL A 1 165 ? -10.922 5.688 21.612 1.00 92.62 165 VAL A O 1
ATOM 1335 N N . TYR A 1 166 ? -10.084 3.646 21.254 1.00 91.81 166 TYR A N 1
ATOM 1336 C CA . TYR A 1 166 ? -11.070 2.963 22.084 1.00 91.81 166 TYR A CA 1
ATOM 1337 C C . TYR A 1 166 ? -10.984 3.411 23.550 1.00 91.81 166 TYR A C 1
ATOM 1339 O O . TYR A 1 166 ? -12.002 3.730 24.171 1.00 91.81 166 TYR A O 1
ATOM 1347 N N . LYS A 1 167 ? -9.766 3.509 24.100 1.00 90.75 167 LYS A N 1
ATOM 1348 C CA . LYS A 1 167 ? -9.533 4.037 25.454 1.00 90.75 167 LYS A CA 1
ATOM 1349 C C . LYS A 1 167 ? -9.943 5.504 25.587 1.00 90.75 167 LYS A C 1
ATOM 1351 O O . LYS A 1 167 ? -10.453 5.884 26.636 1.00 90.75 167 LYS A O 1
ATOM 1356 N N . ASP A 1 168 ? -9.741 6.322 24.557 1.00 91.69 168 ASP A N 1
ATOM 1357 C CA . ASP A 1 168 ? -10.191 7.719 24.548 1.00 91.69 168 ASP A CA 1
ATOM 1358 C C . ASP A 1 168 ? -11.725 7.820 24.600 1.00 91.69 168 ASP A C 1
ATOM 1360 O O . ASP A 1 168 ? -12.279 8.464 25.488 1.00 91.69 168 ASP A O 1
ATOM 1364 N N . VAL A 1 169 ? -12.426 7.102 23.715 1.00 90.62 169 VAL A N 1
ATOM 1365 C CA . VAL A 1 169 ? -13.898 7.107 23.635 1.00 90.62 169 VAL A CA 1
ATOM 1366 C C . VAL A 1 169 ? -14.541 6.615 24.933 1.00 90.62 169 VAL A C 1
ATOM 1368 O O . VAL A 1 169 ? -15.457 7.249 25.453 1.00 90.62 169 VAL A O 1
ATOM 1371 N N . THR A 1 170 ? -14.033 5.521 25.502 1.00 88.56 170 THR A N 1
ATOM 1372 C CA . THR A 1 170 ? -14.562 4.937 26.751 1.00 88.56 170 THR A CA 1
ATOM 1373 C C . THR A 1 170 ? -14.361 5.820 27.984 1.00 88.56 170 THR A C 1
ATOM 1375 O O . THR A 1 170 ? -15.075 5.677 28.977 1.00 88.56 170 THR A O 1
ATOM 1378 N N . ARG A 1 171 ? -13.414 6.766 27.950 1.00 89.44 171 ARG A N 1
ATOM 1379 C CA . ARG A 1 171 ? -13.165 7.683 29.071 1.00 89.44 171 ARG A CA 1
ATOM 1380 C C . ARG A 1 171 ? -14.120 8.871 29.110 1.00 89.44 171 ARG A C 1
ATOM 1382 O O . ARG A 1 171 ? -14.162 9.530 30.149 1.00 89.44 171 ARG A O 1
ATOM 1389 N N . LYS A 1 172 ? -14.870 9.131 28.037 1.00 91.12 172 LYS A N 1
ATOM 1390 C CA . LYS A 1 172 ? -15.747 10.301 27.915 1.00 91.12 172 LYS A CA 1
ATOM 1391 C C . LYS A 1 172 ? -16.966 10.224 28.833 1.00 91.12 172 LYS A C 1
ATOM 1393 O O . LYS A 1 172 ? -17.482 9.148 29.131 1.00 91.12 172 LYS A O 1
ATOM 1398 N N . GLU A 1 173 ? -17.457 11.389 29.247 1.00 89.88 173 GLU A N 1
ATOM 1399 C CA . GLU A 1 173 ? -18.585 11.505 30.180 1.00 89.88 173 GLU A CA 1
ATOM 1400 C C . GLU A 1 173 ? -19.879 10.916 29.618 1.00 89.88 173 GLU A C 1
ATOM 1402 O O . GLU A 1 173 ? -20.539 10.141 30.310 1.00 89.88 173 GLU A O 1
ATOM 1407 N N . TYR A 1 174 ? -20.196 11.193 28.344 1.00 89.06 174 TYR A N 1
ATOM 1408 C CA . TYR A 1 174 ? -21.372 10.611 27.688 1.00 89.06 174 TYR A CA 1
ATOM 1409 C C . TYR A 1 174 ? -21.318 9.081 27.710 1.00 89.06 174 TYR A C 1
ATOM 1411 O O . TYR A 1 174 ? -22.352 8.429 27.848 1.00 89.06 174 TYR A O 1
ATOM 1419 N N . TRP A 1 175 ? -20.111 8.507 27.612 1.00 91.75 175 TRP A N 1
ATOM 1420 C CA . TRP A 1 175 ? -19.953 7.066 27.607 1.00 91.75 175 TRP A CA 1
ATOM 1421 C C . TRP A 1 175 ? -20.354 6.496 28.964 1.00 91.75 175 TRP A C 1
ATOM 1423 O O . TRP A 1 175 ? -21.205 5.612 29.054 1.00 91.75 175 TRP A O 1
ATOM 1433 N N . ARG A 1 176 ? -19.783 7.061 30.036 1.00 87.88 176 ARG A N 1
ATOM 1434 C CA . ARG A 1 176 ? -20.049 6.639 31.420 1.00 87.88 176 ARG A CA 1
ATOM 1435 C C . ARG A 1 176 ? -21.514 6.824 31.793 1.00 87.88 176 ARG A C 1
ATOM 1437 O O . ARG A 1 176 ? -22.076 5.967 32.469 1.00 87.88 176 ARG A O 1
ATOM 1444 N N . PHE A 1 177 ? -22.125 7.908 31.320 1.00 91.12 177 PHE A N 1
ATOM 1445 C CA . PHE A 1 177 ? -23.543 8.178 31.507 1.00 91.12 177 PHE A CA 1
ATOM 1446 C C . PHE A 1 177 ? -24.419 7.122 30.826 1.00 91.12 177 PHE A C 1
ATOM 1448 O O . PHE A 1 177 ? -25.239 6.499 31.485 1.00 91.12 177 PHE A O 1
ATOM 1455 N N . MET A 1 178 ? -24.236 6.847 29.533 1.00 89.56 178 MET A N 1
ATOM 1456 C CA . MET A 1 178 ? -25.069 5.844 28.854 1.00 89.56 178 MET A CA 1
ATOM 1457 C C . MET A 1 178 ? -24.830 4.426 29.391 1.00 89.56 178 MET A C 1
ATOM 1459 O O . MET A 1 178 ? -25.758 3.620 29.437 1.00 89.56 178 MET A O 1
ATOM 1463 N N . TYR A 1 179 ? -23.609 4.124 29.833 1.00 89.69 179 TYR A N 1
ATOM 1464 C CA . TYR A 1 179 ? -23.300 2.840 30.455 1.00 89.69 179 TYR A CA 1
ATOM 1465 C C . TYR A 1 179 ? -24.002 2.669 31.804 1.00 89.69 179 TYR A C 1
ATOM 1467 O O . TYR A 1 179 ? -24.520 1.590 32.081 1.00 89.69 179 TYR A O 1
ATOM 1475 N N . SER A 1 180 ? -24.099 3.728 32.618 1.00 90.94 180 SER A N 1
ATOM 1476 C CA . SER A 1 180 ? -24.869 3.676 33.869 1.00 90.94 180 SER A CA 1
ATOM 1477 C C . SER A 1 180 ? -26.374 3.506 33.634 1.00 90.94 180 SER A C 1
ATOM 1479 O O . SER A 1 180 ? -27.058 2.949 34.487 1.00 90.94 180 SER A O 1
ATOM 1481 N N . GLN A 1 181 ? -26.876 3.894 32.455 1.00 92.50 181 GLN A N 1
ATOM 1482 C CA . GLN A 1 181 ? -28.244 3.610 31.998 1.00 92.50 181 GLN A CA 1
ATOM 1483 C C . GLN A 1 181 ? -28.425 2.182 31.439 1.00 92.50 181 GLN A C 1
ATOM 1485 O O . GLN A 1 181 ? -29.479 1.865 30.891 1.00 92.50 181 GLN A O 1
ATOM 1490 N N . GLY A 1 182 ? -27.412 1.312 31.527 1.00 89.69 182 GLY A N 1
ATOM 1491 C CA . GLY A 1 182 ? -27.482 -0.075 31.052 1.00 89.69 182 GLY A CA 1
ATOM 1492 C C . GLY A 1 182 ? -27.377 -0.239 29.532 1.00 89.69 182 GLY A C 1
ATOM 1493 O O . GLY A 1 182 ? -27.659 -1.318 29.007 1.00 89.69 182 GLY A O 1
ATOM 1494 N N . VAL A 1 183 ? -26.970 0.801 28.793 1.00 88.62 183 VAL A N 1
ATOM 1495 C CA . VAL A 1 183 ? -26.763 0.689 27.344 1.00 88.62 183 VAL A CA 1
ATOM 1496 C C . VAL A 1 183 ? -25.524 -0.171 27.070 1.00 88.62 183 VAL A C 1
ATOM 1498 O O . VAL A 1 183 ? -24.486 -0.041 27.716 1.00 88.62 183 VAL A O 1
ATOM 1501 N N . HIS A 1 184 ? -25.614 -1.067 26.086 1.00 80.31 184 HIS A N 1
ATOM 1502 C CA . HIS A 1 184 ? -24.502 -1.954 25.747 1.00 80.31 184 HIS A CA 1
ATOM 1503 C C . HIS A 1 184 ? -23.262 -1.154 25.273 1.00 80.31 184 HIS A C 1
ATOM 1505 O O . HIS A 1 184 ? -23.402 -0.354 24.341 1.00 80.31 184 HIS A O 1
ATOM 1511 N N . PRO A 1 185 ? -22.045 -1.415 25.804 1.00 74.88 185 PRO A N 1
ATOM 1512 C CA . PRO A 1 185 ? -20.792 -0.702 25.498 1.00 74.88 185 PRO A CA 1
ATOM 1513 C C . PRO A 1 185 ? -20.541 -0.391 24.022 1.00 74.88 185 PRO A C 1
ATOM 1515 O O . PRO A 1 185 ? -20.169 0.723 23.659 1.00 74.88 185 PRO A O 1
ATOM 1518 N N . VAL A 1 186 ? -20.792 -1.381 23.162 1.00 72.06 186 VAL A N 1
ATOM 1519 C CA . VAL A 1 186 ? -20.577 -1.285 21.710 1.00 72.06 186 VAL A CA 1
ATOM 1520 C C . VAL A 1 186 ? -21.451 -0.205 21.067 1.00 72.06 186 VAL A C 1
ATOM 1522 O O . VAL A 1 186 ? -21.026 0.413 20.100 1.00 72.06 186 VAL A O 1
ATOM 1525 N N . ARG A 1 187 ? -22.652 0.060 21.600 1.00 80.25 187 ARG A N 1
ATOM 1526 C CA . ARG A 1 187 ? -23.594 1.042 21.036 1.00 80.25 187 ARG A CA 1
ATOM 1527 C C . ARG A 1 187 ? -23.274 2.477 21.448 1.00 80.25 187 ARG A C 1
ATOM 1529 O O . ARG A 1 187 ? -23.543 3.392 20.680 1.00 80.25 187 ARG A O 1
ATOM 1536 N N . ILE A 1 188 ? -22.681 2.664 22.625 1.00 78.56 188 ILE A N 1
ATOM 1537 C CA . ILE A 1 188 ? -22.508 3.972 23.274 1.00 78.56 188 ILE A CA 1
ATOM 1538 C C . ILE A 1 188 ? -21.534 4.889 22.514 1.00 78.56 188 ILE A C 1
ATOM 1540 O O . ILE A 1 188 ? -21.658 6.106 22.579 1.00 78.56 188 ILE A O 1
ATOM 1544 N N . GLY A 1 189 ? -20.599 4.322 21.748 1.00 81.06 189 GLY A N 1
ATOM 1545 C CA . GLY A 1 189 ? -19.618 5.078 20.961 1.00 81.06 189 GLY A CA 1
ATOM 1546 C C . GLY A 1 189 ? -19.467 4.589 19.524 1.00 81.06 189 GLY A C 1
ATOM 1547 O O . GLY A 1 189 ? -18.475 4.924 18.887 1.00 81.06 189 GLY A O 1
ATOM 1548 N N . PHE A 1 190 ? -20.406 3.783 19.012 1.00 86.12 190 PHE A N 1
ATOM 1549 C CA . PHE A 1 190 ? -20.251 3.100 17.722 1.00 86.12 190 PHE A CA 1
ATOM 1550 C C . PHE A 1 190 ? -19.933 4.068 16.580 1.00 86.12 190 PHE A C 1
ATOM 1552 O O . PHE A 1 190 ? -18.964 3.865 15.859 1.00 86.12 190 PHE A O 1
ATOM 1559 N N . ALA A 1 191 ? -20.714 5.144 16.446 1.00 85.56 191 ALA A N 1
ATOM 1560 C CA . ALA A 1 191 ? -20.529 6.116 15.373 1.00 85.56 191 ALA A CA 1
ATOM 1561 C C . ALA A 1 191 ? -19.153 6.799 15.446 1.00 85.56 191 ALA A C 1
ATOM 1563 O O . ALA A 1 191 ? -18.460 6.895 14.437 1.00 85.56 191 ALA A O 1
ATOM 1564 N N . GLU A 1 192 ? -18.725 7.213 16.643 1.00 88.31 192 GLU A N 1
ATOM 1565 C CA . GLU A 1 192 ? -17.415 7.841 16.829 1.00 88.31 192 GLU A CA 1
ATOM 1566 C C . GLU A 1 192 ? -16.264 6.856 16.564 1.00 88.31 192 GLU A C 1
ATOM 1568 O O . GLU A 1 192 ? -15.299 7.207 15.884 1.00 88.31 192 GLU A O 1
ATOM 1573 N N . LEU A 1 193 ? -16.379 5.613 17.044 1.00 90.69 193 LEU A N 1
ATOM 1574 C CA . LEU A 1 193 ? -15.396 4.559 16.786 1.00 90.69 193 LEU A CA 1
ATOM 1575 C C . LEU A 1 193 ? -15.296 4.246 15.294 1.00 90.69 193 LEU A C 1
ATOM 1577 O O . LEU A 1 193 ? -1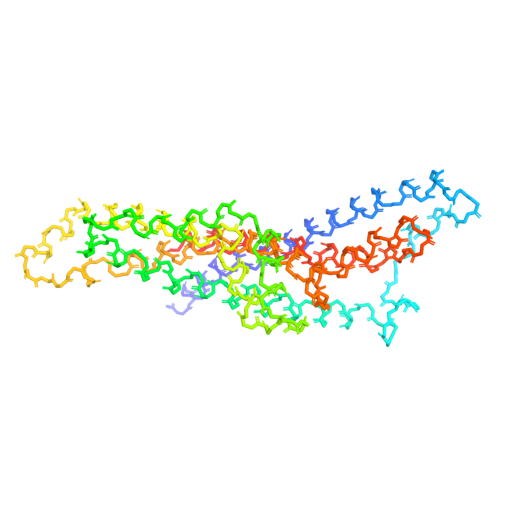4.190 4.169 14.775 1.00 90.69 193 LEU A O 1
ATOM 1581 N N . VAL A 1 194 ? -16.423 4.122 14.589 1.00 90.38 194 VAL A N 1
ATOM 1582 C CA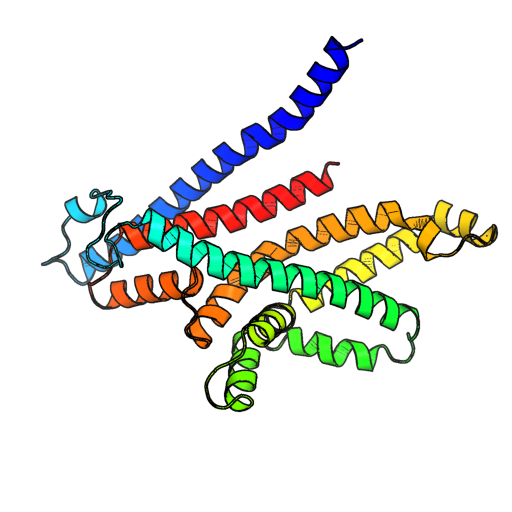 . VAL A 1 194 ? -16.441 3.860 13.143 1.00 90.38 194 VAL A CA 1
ATOM 1583 C C . VAL A 1 194 ? -15.740 4.979 12.381 1.00 90.38 194 VAL A C 1
ATOM 1585 O O . VAL A 1 194 ? -14.885 4.682 11.550 1.00 90.38 194 VAL A O 1
ATOM 1588 N N . VAL A 1 195 ? -16.039 6.249 12.674 1.00 87.62 195 VAL A N 1
ATOM 1589 C CA . VAL A 1 195 ? -15.400 7.387 11.991 1.00 87.62 195 VAL A CA 1
ATOM 1590 C C . VAL A 1 195 ? -13.892 7.392 12.242 1.00 87.62 195 VAL A C 1
ATOM 1592 O O . VAL A 1 195 ? -13.113 7.394 11.288 1.00 87.62 195 VAL A O 1
ATOM 1595 N N . ARG A 1 196 ? -13.464 7.302 13.506 1.00 89.94 196 ARG A N 1
ATOM 1596 C CA . ARG A 1 196 ? -12.038 7.361 13.863 1.00 89.94 196 ARG A CA 1
ATOM 1597 C C . ARG A 1 196 ? -11.252 6.130 13.409 1.00 89.94 196 ARG A C 1
ATOM 1599 O O . ARG A 1 196 ? -10.111 6.261 12.977 1.00 89.94 196 ARG A O 1
ATOM 1606 N N . PHE A 1 197 ? -11.833 4.933 13.473 1.00 92.75 197 PHE A N 1
ATOM 1607 C CA . PHE A 1 197 ? -11.194 3.723 12.944 1.00 92.75 197 PHE A CA 1
ATOM 1608 C C . PHE A 1 197 ? -11.075 3.784 11.426 1.00 92.75 197 PHE A C 1
ATOM 1610 O O . PHE A 1 197 ? -10.036 3.410 10.886 1.00 92.75 197 PHE A O 1
ATOM 1617 N N . THR A 1 198 ? -12.096 4.305 10.741 1.00 90.31 198 THR A N 1
ATOM 1618 C CA . THR A 1 198 ? -12.046 4.513 9.291 1.00 90.31 198 THR A CA 1
ATOM 1619 C C . THR A 1 198 ? -10.926 5.488 8.939 1.00 90.31 198 THR A C 1
ATOM 1621 O O . THR A 1 198 ? -10.066 5.141 8.132 1.00 90.31 198 THR A O 1
ATOM 1624 N N . GLU A 1 199 ? -10.861 6.651 9.592 1.00 88.50 199 GLU A N 1
ATOM 1625 C CA . GLU A 1 199 ? -9.781 7.630 9.411 1.00 88.50 199 GLU A CA 1
ATOM 1626 C C . GLU A 1 199 ? -8.399 6.982 9.578 1.00 88.50 199 GLU A C 1
ATOM 1628 O O . GLU A 1 199 ? -7.572 7.019 8.664 1.00 88.50 199 GLU A O 1
ATOM 1633 N N . LEU A 1 200 ? -8.175 6.317 10.715 1.00 90.94 200 LEU A N 1
ATOM 1634 C CA . LEU A 1 200 ? -6.911 5.652 11.015 1.00 90.94 200 LEU A CA 1
ATOM 1635 C C . LEU A 1 200 ? -6.578 4.562 9.999 1.00 90.94 200 LEU A C 1
ATOM 1637 O O . LEU A 1 200 ? -5.418 4.435 9.611 1.00 90.94 200 LEU A O 1
ATOM 1641 N N . SER A 1 201 ? -7.567 3.808 9.521 1.00 92.44 201 SER A N 1
ATOM 1642 C CA . SER A 1 201 ? -7.333 2.763 8.528 1.00 92.44 201 SER A CA 1
ATOM 1643 C C . SER A 1 201 ? -6.811 3.333 7.208 1.00 92.44 201 SER A C 1
ATOM 1645 O O . SER A 1 201 ? -5.870 2.773 6.642 1.00 92.44 201 SER A O 1
ATOM 1647 N N . PHE A 1 202 ? -7.324 4.478 6.743 1.00 90.38 202 PHE A N 1
ATOM 1648 C CA . PHE A 1 202 ? -6.837 5.119 5.516 1.00 90.38 202 PHE A CA 1
ATOM 1649 C C . PHE A 1 202 ? -5.378 5.575 5.637 1.00 90.38 202 PHE A C 1
ATOM 1651 O O . PHE A 1 202 ? -4.632 5.488 4.662 1.00 90.38 202 PHE A O 1
ATOM 1658 N N . THR A 1 203 ? -4.925 5.965 6.836 1.00 89.25 203 THR A N 1
ATOM 1659 C CA . THR A 1 203 ? -3.514 6.343 7.059 1.00 89.25 203 THR A CA 1
ATOM 1660 C C . THR A 1 203 ? -2.527 5.190 6.850 1.00 89.25 203 THR A C 1
ATOM 1662 O O . THR A 1 203 ? -1.330 5.434 6.711 1.00 89.25 203 THR A O 1
ATOM 1665 N N . LYS A 1 204 ? -3.001 3.935 6.804 1.00 90.75 204 LYS A N 1
ATOM 1666 C CA . LYS A 1 204 ? -2.155 2.740 6.649 1.00 90.75 204 LYS A CA 1
ATOM 1667 C C . LYS A 1 204 ? -1.978 2.278 5.204 1.00 90.75 204 LYS A C 1
ATOM 1669 O O . LYS A 1 204 ? -1.107 1.448 4.946 1.00 90.75 204 LYS A O 1
ATOM 1674 N N . LEU A 1 205 ? -2.745 2.826 4.260 1.00 91.50 205 LEU A N 1
ATOM 1675 C CA . LEU A 1 205 ? -2.619 2.499 2.836 1.00 91.50 205 LEU A CA 1
ATOM 1676 C C . LEU A 1 205 ? -1.219 2.790 2.258 1.00 91.50 205 LEU A C 1
ATOM 1678 O O . LEU A 1 205 ? -0.712 1.916 1.557 1.00 91.50 205 LEU A O 1
ATOM 1682 N N . PRO A 1 206 ? -0.538 3.918 2.568 1.00 90.19 206 PRO A N 1
ATOM 1683 C CA . PRO A 1 206 ? 0.832 4.151 2.105 1.00 90.19 206 PRO A CA 1
ATOM 1684 C C . PRO A 1 206 ? 1.818 3.046 2.503 1.00 90.19 206 PRO A C 1
ATOM 1686 O O . PRO A 1 206 ? 2.598 2.593 1.673 1.00 90.19 206 PRO A O 1
ATOM 1689 N N . ILE A 1 207 ? 1.760 2.576 3.755 1.00 90.19 207 ILE A N 1
ATOM 1690 C CA . ILE A 1 207 ? 2.646 1.512 4.257 1.00 90.19 207 ILE A CA 1
ATOM 1691 C C . ILE A 1 207 ? 2.386 0.201 3.507 1.00 90.19 207 ILE A C 1
ATOM 1693 O O . ILE A 1 207 ? 3.329 -0.499 3.141 1.00 90.19 207 ILE A O 1
ATOM 1697 N N . LEU A 1 208 ? 1.119 -0.113 3.224 1.00 93.81 208 LEU A N 1
ATOM 1698 C CA . LEU A 1 208 ? 0.750 -1.297 2.446 1.00 93.81 208 LEU A CA 1
ATOM 1699 C C . LEU A 1 208 ? 1.188 -1.187 0.976 1.00 93.81 208 LEU A C 1
ATOM 1701 O O . LEU A 1 208 ? 1.665 -2.174 0.428 1.00 93.81 208 LEU A O 1
ATOM 1705 N N . LEU A 1 209 ? 1.082 -0.006 0.355 1.00 93.62 209 LEU A N 1
ATOM 1706 C CA . LEU A 1 209 ? 1.567 0.246 -1.011 1.00 93.62 209 LEU A CA 1
ATOM 1707 C C . LEU A 1 209 ? 3.089 0.085 -1.120 1.00 93.62 209 LEU A C 1
ATOM 1709 O O . LEU A 1 209 ? 3.582 -0.493 -2.079 1.00 93.62 209 LEU A O 1
ATOM 1713 N N . VAL A 1 210 ? 3.846 0.571 -0.136 1.00 90.50 210 VAL A N 1
ATOM 1714 C CA . VAL A 1 210 ? 5.307 0.390 -0.118 1.00 90.50 210 VAL A CA 1
ATOM 1715 C C . VAL A 1 210 ? 5.665 -1.071 0.161 1.00 90.50 210 VAL A C 1
ATOM 1717 O O . VAL A 1 210 ? 6.527 -1.640 -0.505 1.00 90.50 210 VAL A O 1
ATOM 1720 N N . GLY A 1 211 ? 4.976 -1.711 1.110 1.00 91.25 211 GLY A N 1
ATOM 1721 C CA . GLY A 1 211 ? 5.181 -3.122 1.430 1.00 91.25 211 GLY A CA 1
ATOM 1722 C C . GLY A 1 211 ? 4.859 -4.061 0.266 1.00 91.25 211 GLY A C 1
ATOM 1723 O O . GLY A 1 211 ? 5.513 -5.097 0.130 1.00 91.25 211 GLY A O 1
ATOM 1724 N N . SER A 1 212 ? 3.900 -3.706 -0.599 1.00 94.50 212 SER A N 1
ATOM 1725 C CA . SER A 1 212 ? 3.517 -4.545 -1.738 1.00 94.50 212 SER A CA 1
ATOM 1726 C C . SER A 1 212 ? 4.654 -4.709 -2.739 1.00 94.50 212 SER A C 1
ATOM 1728 O O . SER A 1 212 ? 4.763 -5.781 -3.318 1.00 94.50 212 SER A O 1
ATOM 1730 N N . ILE A 1 213 ? 5.558 -3.729 -2.866 1.00 92.94 213 ILE A N 1
ATOM 1731 C CA . ILE A 1 213 ? 6.749 -3.825 -3.725 1.00 92.94 213 ILE A CA 1
ATOM 1732 C C . ILE A 1 213 ? 7.575 -5.062 -3.365 1.00 92.94 213 ILE A C 1
ATOM 1734 O O . ILE A 1 213 ? 7.930 -5.845 -4.241 1.00 92.94 213 ILE A O 1
ATOM 1738 N N . LEU A 1 214 ? 7.833 -5.278 -2.072 1.00 90.88 214 LEU A N 1
ATOM 1739 C CA . LEU A 1 214 ? 8.623 -6.417 -1.599 1.00 90.88 214 LEU A CA 1
ATOM 1740 C C . LEU A 1 214 ? 7.886 -7.746 -1.782 1.00 90.88 214 LEU A C 1
ATOM 1742 O O . LEU A 1 214 ? 8.501 -8.736 -2.173 1.00 90.88 214 LEU A O 1
ATOM 1746 N N . VAL A 1 215 ? 6.577 -7.772 -1.510 1.00 93.00 215 VAL A N 1
ATOM 1747 C CA . VAL A 1 215 ? 5.757 -8.984 -1.668 1.00 93.00 215 VAL A CA 1
ATOM 1748 C C . VAL A 1 215 ? 5.668 -9.390 -3.136 1.00 93.00 215 VAL A C 1
ATOM 1750 O O . VAL A 1 215 ? 5.879 -10.554 -3.464 1.00 93.00 215 VAL A O 1
ATOM 1753 N N . GLU A 1 216 ? 5.390 -8.433 -4.018 1.00 94.06 216 GLU A N 1
ATOM 1754 C CA . GLU A 1 216 ? 5.296 -8.641 -5.462 1.00 94.06 216 GLU A CA 1
ATOM 1755 C C . GLU A 1 216 ? 6.634 -9.113 -6.041 1.00 94.06 216 GLU A C 1
ATOM 1757 O O . GLU A 1 216 ? 6.667 -10.089 -6.790 1.00 94.06 216 GLU A O 1
ATOM 1762 N N . ALA A 1 217 ? 7.738 -8.480 -5.630 1.00 90.69 217 ALA A N 1
ATOM 1763 C CA . ALA A 1 217 ? 9.092 -8.853 -6.026 1.00 90.69 217 ALA A CA 1
ATOM 1764 C C . ALA A 1 217 ? 9.453 -10.280 -5.612 1.00 90.69 217 ALA A C 1
ATOM 1766 O O . ALA A 1 217 ? 9.852 -11.091 -6.448 1.00 90.69 217 ALA A O 1
ATOM 1767 N N . ALA A 1 218 ? 9.284 -10.598 -4.328 1.00 88.75 218 ALA A N 1
ATOM 1768 C CA . ALA A 1 218 ? 9.639 -11.902 -3.788 1.00 88.75 218 ALA A CA 1
ATOM 1769 C C . ALA A 1 218 ? 8.779 -13.017 -4.396 1.00 88.75 218 ALA A C 1
ATOM 1771 O O . ALA A 1 218 ? 9.300 -14.077 -4.730 1.00 88.75 218 ALA A O 1
ATOM 1772 N N . ALA A 1 219 ? 7.478 -12.780 -4.581 1.00 89.50 219 ALA A N 1
ATOM 1773 C CA . ALA A 1 219 ? 6.544 -13.761 -5.128 1.00 89.50 219 ALA A CA 1
ATOM 1774 C C . ALA A 1 219 ? 6.476 -13.780 -6.666 1.00 89.50 219 ALA A C 1
ATOM 1776 O O . ALA A 1 219 ? 5.617 -14.468 -7.217 1.00 89.50 219 ALA A O 1
ATOM 1777 N N . ASN A 1 220 ? 7.331 -13.017 -7.362 1.00 89.69 220 ASN A N 1
ATOM 1778 C CA . ASN A 1 220 ? 7.327 -12.882 -8.824 1.00 89.69 220 ASN A CA 1
ATOM 1779 C C . ASN A 1 220 ? 5.930 -12.546 -9.395 1.00 89.69 220 ASN A C 1
ATOM 1781 O O . ASN A 1 220 ? 5.492 -13.072 -10.421 1.00 89.69 220 ASN A O 1
ATOM 1785 N N . THR A 1 221 ? 5.186 -11.709 -8.674 1.00 91.50 221 THR A N 1
ATOM 1786 C CA . THR A 1 221 ? 3.832 -11.288 -9.034 1.00 91.50 221 THR A CA 1
ATOM 1787 C C . THR A 1 221 ? 3.917 -9.960 -9.775 1.00 91.50 221 THR A C 1
ATOM 1789 O O . THR A 1 221 ? 4.387 -8.983 -9.207 1.00 91.50 221 THR A O 1
ATOM 1792 N N . LYS A 1 222 ? 3.447 -9.917 -11.028 1.00 93.31 222 LYS A N 1
ATOM 1793 C CA . LYS A 1 222 ? 3.576 -8.774 -11.956 1.00 93.31 222 LYS A CA 1
ATOM 1794 C C . LYS A 1 222 ? 2.673 -7.576 -11.605 1.00 93.31 222 LYS A C 1
ATOM 1796 O O . LYS A 1 222 ? 1.773 -7.220 -12.362 1.00 93.31 222 LYS A O 1
ATOM 1801 N N . GLY A 1 223 ? 2.857 -7.013 -10.414 1.00 95.56 223 GLY A N 1
ATOM 1802 C CA . GLY A 1 223 ? 2.264 -5.747 -9.982 1.00 95.56 223 GLY A CA 1
ATOM 1803 C C . GLY A 1 223 ? 3.183 -4.551 -10.251 1.00 95.56 223 GLY A C 1
ATOM 1804 O O . GLY A 1 223 ? 4.297 -4.708 -10.749 1.00 95.56 223 GLY A O 1
ATOM 1805 N N . LEU A 1 224 ? 2.726 -3.341 -9.921 1.00 95.88 224 LEU A N 1
ATOM 1806 C CA . LEU A 1 224 ? 3.487 -2.101 -10.126 1.00 95.88 224 LEU A CA 1
ATOM 1807 C C . LEU A 1 224 ? 4.847 -2.114 -9.428 1.00 95.88 224 LEU A C 1
ATOM 1809 O O . LEU A 1 224 ? 5.814 -1.606 -9.984 1.00 95.88 224 LEU A O 1
ATOM 1813 N N . GLY A 1 225 ? 4.929 -2.672 -8.221 1.00 93.44 225 GLY A N 1
ATOM 1814 C CA . GLY A 1 225 ? 6.167 -2.714 -7.456 1.00 93.44 225 GLY A CA 1
ATOM 1815 C C . GLY A 1 225 ? 7.183 -3.684 -8.052 1.00 93.44 225 GLY A C 1
ATOM 1816 O O . GLY A 1 225 ? 8.369 -3.366 -8.129 1.00 93.44 225 GLY A O 1
ATOM 1817 N N . PHE A 1 226 ? 6.718 -4.830 -8.547 1.00 94.81 226 PHE A N 1
ATOM 1818 C CA . PHE A 1 226 ? 7.557 -5.752 -9.311 1.00 94.81 226 PHE A CA 1
ATOM 1819 C C . PHE A 1 226 ? 8.098 -5.105 -10.591 1.00 94.81 226 PHE A C 1
ATOM 1821 O O . PHE A 1 226 ? 9.307 -5.128 -10.825 1.00 94.81 226 PHE A O 1
ATOM 1828 N N . GLU A 1 227 ? 7.225 -4.488 -11.391 1.00 94.88 227 GLU A N 1
ATOM 1829 C CA . GLU A 1 227 ? 7.623 -3.855 -12.653 1.00 94.88 227 GLU A CA 1
ATOM 1830 C C . GLU A 1 227 ? 8.528 -2.633 -12.423 1.00 94.88 227 GLU A C 1
ATOM 1832 O O . GLU A 1 227 ? 9.449 -2.387 -13.201 1.00 94.88 227 GLU A O 1
ATOM 1837 N N . LEU A 1 228 ? 8.348 -1.905 -11.312 1.00 94.25 228 LEU A N 1
ATOM 1838 C CA . LEU A 1 228 ? 9.263 -0.839 -10.899 1.00 94.25 228 LEU A CA 1
ATOM 1839 C C . LEU A 1 228 ? 10.680 -1.379 -10.674 1.00 94.25 228 LEU A C 1
ATOM 1841 O O . LEU A 1 228 ? 11.642 -0.819 -11.197 1.00 94.25 228 LEU A O 1
ATOM 1845 N N . LEU A 1 229 ? 10.822 -2.472 -9.919 1.00 92.81 229 LEU A N 1
ATOM 1846 C CA . LEU A 1 229 ? 12.132 -3.081 -9.676 1.00 92.81 229 LEU A CA 1
ATOM 1847 C C . LEU A 1 229 ? 12.743 -3.661 -10.951 1.00 92.81 229 LEU A C 1
ATOM 1849 O O . LEU A 1 229 ? 13.956 -3.570 -11.130 1.00 92.81 229 LEU A O 1
ATOM 1853 N N . GLN A 1 230 ? 11.932 -4.219 -11.855 1.00 92.44 230 GLN A N 1
ATOM 1854 C CA . GLN A 1 230 ? 12.422 -4.644 -13.165 1.00 92.44 230 GLN A CA 1
ATOM 1855 C C . GLN A 1 230 ? 12.949 -3.471 -13.988 1.00 92.44 230 GLN A C 1
ATOM 1857 O O . GLN A 1 230 ? 14.033 -3.577 -14.557 1.00 92.44 230 GLN A O 1
ATOM 1862 N N . ALA A 1 231 ? 12.230 -2.348 -14.017 1.00 91.12 231 ALA A N 1
ATOM 1863 C CA . ALA A 1 231 ? 12.660 -1.149 -14.728 1.00 91.12 231 ALA A CA 1
ATOM 1864 C C . ALA A 1 231 ? 13.964 -0.575 -14.144 1.00 91.12 231 ALA A C 1
ATOM 1866 O O . ALA A 1 231 ? 14.861 -0.201 -14.897 1.00 91.12 231 ALA A O 1
ATOM 1867 N N . ILE A 1 232 ? 14.112 -0.577 -12.814 1.00 90.38 232 ILE A N 1
ATOM 1868 C CA . ILE A 1 232 ? 15.360 -0.181 -12.140 1.00 90.38 232 ILE A CA 1
ATOM 1869 C C . ILE A 1 232 ? 16.494 -1.159 -12.472 1.00 90.38 232 ILE A C 1
ATOM 1871 O O . ILE A 1 232 ? 17.593 -0.737 -12.805 1.00 90.38 232 ILE A O 1
ATOM 1875 N N . LYS A 1 233 ? 16.245 -2.470 -12.468 1.00 91.00 233 LYS A N 1
ATOM 1876 C CA . LYS A 1 233 ? 17.260 -3.459 -12.863 1.00 91.00 233 LYS A CA 1
ATOM 1877 C C . LYS A 1 233 ? 17.658 -3.327 -14.338 1.00 91.00 233 LYS A C 1
ATOM 1879 O O . LYS A 1 233 ? 18.812 -3.543 -14.694 1.00 91.00 233 LYS A O 1
ATOM 1884 N N . ALA A 1 234 ? 16.720 -2.961 -15.209 1.00 88.44 234 ALA A N 1
ATOM 1885 C CA . ALA A 1 234 ? 16.998 -2.687 -16.616 1.00 88.44 234 ALA A CA 1
ATOM 1886 C C . ALA A 1 234 ? 17.844 -1.415 -16.803 1.00 88.44 234 ALA A C 1
ATOM 1888 O O . ALA A 1 234 ? 18.617 -1.342 -17.760 1.00 88.44 234 ALA A O 1
ATOM 1889 N N . LEU A 1 235 ? 17.745 -0.446 -15.883 1.00 87.06 235 LEU A N 1
ATOM 1890 C CA . LEU A 1 235 ? 18.583 0.759 -15.859 1.00 87.06 235 LEU A CA 1
ATOM 1891 C C . LEU A 1 235 ? 20.061 0.391 -15.702 1.00 87.06 235 LEU A C 1
ATOM 1893 O O . LEU A 1 235 ? 20.892 0.868 -16.468 1.00 87.06 235 LEU A O 1
ATOM 1897 N N . GLU A 1 236 ? 20.370 -0.530 -14.784 1.00 85.00 236 GLU A N 1
ATOM 1898 C CA . GLU A 1 236 ? 21.730 -1.051 -14.559 1.00 85.00 236 GLU A CA 1
ATOM 1899 C C . GLU A 1 236 ? 22.312 -1.786 -15.776 1.00 85.00 236 GLU A C 1
ATOM 1901 O O . GLU A 1 236 ? 23.514 -2.014 -15.848 1.00 85.00 236 GLU A O 1
ATOM 1906 N N . GLN A 1 237 ? 21.465 -2.191 -16.726 1.00 86.38 237 GLN A N 1
ATOM 1907 C CA . GLN A 1 237 ? 21.852 -2.951 -17.915 1.00 86.38 237 GLN A CA 1
ATOM 1908 C C . GLN A 1 237 ? 21.778 -2.128 -19.208 1.00 86.38 237 GLN A C 1
ATOM 1910 O O . GLN A 1 237 ? 21.917 -2.705 -20.287 1.00 86.38 237 GLN A O 1
ATOM 1915 N N . ASN A 1 238 ? 21.524 -0.815 -19.122 1.00 83.50 238 ASN A N 1
ATOM 1916 C CA . ASN A 1 238 ? 21.262 0.068 -20.267 1.00 83.50 238 ASN A CA 1
ATOM 1917 C C . ASN A 1 238 ? 20.110 -0.405 -21.178 1.00 83.50 238 ASN A C 1
ATOM 1919 O O . ASN A 1 238 ? 20.168 -0.305 -22.402 1.00 83.50 238 ASN A O 1
ATOM 1923 N N . ARG A 1 239 ? 19.070 -1.000 -20.587 1.00 84.44 239 ARG A N 1
ATOM 1924 C CA . ARG A 1 239 ? 17.897 -1.543 -21.299 1.00 84.44 239 ARG A CA 1
ATOM 1925 C C . ARG A 1 239 ? 16.583 -0.960 -20.796 1.00 84.44 239 ARG A C 1
ATOM 1927 O O . ARG A 1 239 ? 15.518 -1.501 -21.084 1.00 84.44 239 ARG A O 1
ATOM 1934 N N . VAL A 1 240 ? 16.650 0.092 -19.985 1.00 87.31 240 VAL A N 1
ATOM 1935 C CA . VAL A 1 240 ? 15.452 0.714 -19.429 1.00 87.31 240 VAL A CA 1
ATOM 1936 C C . VAL A 1 240 ? 14.690 1.465 -20.512 1.00 87.31 240 VAL A C 1
ATOM 1938 O O . VAL A 1 240 ? 15.268 2.169 -21.337 1.00 87.31 240 VAL A O 1
ATOM 1941 N N . ASP A 1 241 ? 13.371 1.370 -20.448 1.00 89.31 241 ASP A N 1
ATOM 1942 C CA . ASP A 1 241 ? 12.495 2.316 -21.112 1.00 89.31 241 ASP A CA 1
ATOM 1943 C C . ASP A 1 241 ? 12.078 3.394 -20.103 1.00 89.31 241 ASP A C 1
ATOM 1945 O O . ASP A 1 241 ? 11.353 3.129 -19.134 1.00 89.31 241 ASP A O 1
ATOM 1949 N N . LEU A 1 242 ? 12.551 4.624 -20.320 1.00 90.00 242 LEU A N 1
ATOM 1950 C CA . LEU A 1 242 ? 12.260 5.752 -19.436 1.00 90.00 242 LEU A CA 1
ATOM 1951 C C . LEU A 1 242 ? 10.762 6.083 -19.382 1.00 90.00 242 LEU A C 1
ATOM 1953 O O . LEU A 1 242 ? 10.304 6.593 -18.358 1.00 90.00 242 LEU A O 1
ATOM 1957 N N . ASN A 1 243 ? 9.979 5.779 -20.422 1.00 92.06 243 ASN A N 1
ATOM 1958 C CA . ASN A 1 243 ? 8.533 6.008 -20.430 1.00 92.06 243 ASN A CA 1
ATOM 1959 C C . ASN A 1 243 ? 7.809 5.026 -19.509 1.00 92.06 243 ASN A C 1
ATOM 1961 O O . ASN A 1 243 ? 6.945 5.444 -18.734 1.00 92.06 243 ASN A O 1
ATOM 1965 N N . ILE A 1 244 ? 8.218 3.753 -19.512 1.00 91.81 244 ILE A N 1
ATOM 1966 C CA . ILE A 1 244 ? 7.702 2.750 -18.570 1.00 91.81 244 ILE A CA 1
ATOM 1967 C C . ILE A 1 244 ? 8.043 3.156 -17.136 1.00 91.81 244 ILE A C 1
ATOM 1969 O O . ILE A 1 244 ? 7.151 3.236 -16.290 1.00 91.81 244 ILE A O 1
ATOM 1973 N N . LEU A 1 245 ? 9.317 3.466 -16.867 1.00 93.00 245 LEU A N 1
ATOM 1974 C CA . LEU A 1 245 ? 9.774 3.845 -15.529 1.00 93.00 245 LEU A CA 1
ATOM 1975 C C . LEU A 1 245 ? 9.030 5.084 -15.009 1.00 93.00 245 LEU A C 1
ATOM 1977 O O . LEU A 1 245 ? 8.564 5.097 -13.867 1.00 93.00 245 LEU A O 1
ATOM 1981 N N . THR A 1 246 ? 8.870 6.104 -15.858 1.00 92.75 246 THR A N 1
ATOM 1982 C CA . THR A 1 246 ? 8.141 7.335 -15.514 1.00 92.75 246 THR A CA 1
ATOM 1983 C C . THR A 1 246 ? 6.665 7.040 -15.244 1.00 92.75 246 THR A C 1
ATOM 1985 O O . THR A 1 246 ? 6.120 7.523 -14.254 1.00 92.75 246 THR A O 1
ATOM 1988 N N . GLY A 1 247 ? 6.015 6.228 -16.083 1.00 93.12 247 GLY A N 1
ATOM 1989 C CA . GLY A 1 247 ? 4.598 5.894 -15.942 1.00 93.12 247 GLY A CA 1
ATOM 1990 C C . GLY A 1 247 ? 4.288 5.066 -14.690 1.00 93.12 247 GLY A C 1
ATOM 1991 O O . GLY A 1 247 ? 3.329 5.369 -13.972 1.00 93.12 247 GLY A O 1
ATOM 1992 N N . ILE A 1 248 ? 5.114 4.060 -14.379 1.00 94.62 248 ILE A N 1
ATOM 1993 C CA . ILE A 1 248 ? 4.980 3.267 -13.146 1.00 94.62 248 ILE A CA 1
ATOM 1994 C C . ILE A 1 248 ? 5.194 4.166 -11.925 1.00 94.62 248 ILE A C 1
ATOM 1996 O O . ILE A 1 248 ? 4.362 4.178 -11.016 1.00 94.62 248 ILE A O 1
ATOM 2000 N N . SER A 1 249 ? 6.268 4.964 -11.932 1.00 94.06 249 SER A N 1
ATOM 2001 C CA . SER A 1 249 ? 6.595 5.878 -10.833 1.00 94.06 249 SER A CA 1
ATOM 2002 C C . SER A 1 249 ? 5.468 6.878 -10.588 1.00 94.06 249 SER A C 1
ATOM 2004 O O . SER A 1 249 ? 5.001 7.011 -9.457 1.00 94.06 249 SER A O 1
ATOM 2006 N N . PHE A 1 250 ? 4.968 7.519 -11.650 1.00 95.31 250 PHE A N 1
ATOM 2007 C CA . PHE A 1 250 ? 3.806 8.407 -11.594 1.00 95.31 250 PHE A CA 1
ATOM 2008 C C . PHE A 1 250 ? 2.612 7.726 -10.928 1.00 95.31 250 PHE A C 1
ATOM 2010 O O . PHE A 1 250 ? 2.026 8.282 -10.002 1.00 95.31 250 PHE A O 1
ATOM 2017 N N . THR A 1 251 ? 2.278 6.513 -11.371 1.00 95.38 251 THR A N 1
ATOM 2018 C CA . THR A 1 251 ? 1.111 5.775 -10.880 1.00 95.38 251 THR A CA 1
ATOM 2019 C C . THR A 1 251 ? 1.248 5.439 -9.397 1.00 95.38 251 THR A C 1
ATOM 2021 O O . THR A 1 251 ? 0.314 5.655 -8.626 1.00 95.38 251 THR A O 1
ATOM 2024 N N . MET A 1 252 ? 2.419 4.973 -8.962 1.00 93.50 252 MET A N 1
ATOM 2025 C CA . MET A 1 252 ? 2.665 4.693 -7.548 1.00 93.50 252 MET A CA 1
ATOM 2026 C C . MET A 1 252 ? 2.609 5.949 -6.676 1.00 93.50 252 MET A C 1
ATOM 2028 O O . MET A 1 252 ? 1.953 5.943 -5.633 1.00 93.50 252 MET A O 1
ATOM 2032 N N . ILE A 1 253 ? 3.263 7.035 -7.095 1.00 93.56 253 ILE A N 1
ATOM 2033 C CA . ILE A 1 253 ? 3.256 8.302 -6.352 1.00 93.56 253 ILE A CA 1
ATOM 2034 C C . ILE A 1 253 ? 1.832 8.849 -6.254 1.00 93.56 253 ILE A C 1
ATOM 2036 O O . ILE A 1 253 ? 1.405 9.271 -5.177 1.00 93.56 253 ILE A O 1
ATOM 2040 N N . PHE A 1 254 ? 1.079 8.773 -7.352 1.00 94.44 254 PHE A N 1
ATOM 2041 C CA . PHE A 1 254 ? -0.326 9.149 -7.393 1.00 94.44 254 PHE A CA 1
ATOM 2042 C C . PHE A 1 254 ? -1.146 8.374 -6.363 1.00 94.44 254 PHE A C 1
ATOM 2044 O O . PHE A 1 254 ? -1.887 8.992 -5.600 1.00 94.44 254 PHE A O 1
ATOM 2051 N N . LEU A 1 255 ? -0.979 7.052 -6.272 1.00 93.69 255 LEU A N 1
ATOM 2052 C CA . LEU A 1 255 ? -1.679 6.231 -5.281 1.00 93.69 255 LEU A CA 1
ATOM 2053 C C . LEU A 1 255 ? -1.319 6.610 -3.841 1.00 93.69 255 LEU A C 1
ATOM 2055 O O . LEU A 1 255 ? -2.213 6.746 -3.002 1.00 93.69 255 LEU A O 1
ATOM 2059 N N . VAL A 1 256 ? -0.031 6.810 -3.548 1.00 91.38 256 VAL A N 1
ATOM 2060 C CA . VAL A 1 256 ? 0.427 7.194 -2.205 1.00 91.38 256 VAL A CA 1
ATOM 2061 C C . VAL A 1 256 ? -0.175 8.539 -1.807 1.00 91.38 256 VAL A C 1
ATOM 2063 O O . VAL A 1 256 ? -0.828 8.636 -0.765 1.00 91.38 256 VAL A O 1
ATOM 2066 N N . LEU A 1 257 ? -0.037 9.559 -2.653 1.00 91.19 257 LEU A N 1
ATOM 2067 C CA . LEU A 1 257 ? -0.569 10.893 -2.383 1.00 91.19 257 LEU A CA 1
ATOM 2068 C C . LEU A 1 257 ? -2.099 10.897 -2.297 1.00 91.19 257 LEU A C 1
ATOM 2070 O O . LEU A 1 257 ? -2.662 11.538 -1.409 1.00 91.19 257 LEU A O 1
ATOM 2074 N N . LEU A 1 258 ? -2.785 10.161 -3.176 1.00 90.31 258 LEU A N 1
ATOM 2075 C CA . LEU A 1 258 ? -4.238 10.025 -3.131 1.00 90.31 258 LEU A CA 1
ATOM 2076 C C . LEU A 1 258 ? -4.686 9.398 -1.807 1.00 90.31 258 LEU A C 1
ATOM 2078 O O . LEU A 1 258 ? -5.613 9.904 -1.180 1.00 90.31 258 LEU A O 1
ATOM 2082 N N . SER A 1 259 ? -4.007 8.345 -1.346 1.00 88.12 259 SER A N 1
ATOM 2083 C CA . SER A 1 259 ? -4.357 7.669 -0.093 1.00 88.12 259 SER A CA 1
ATOM 2084 C C . SER A 1 259 ? -4.190 8.566 1.141 1.00 88.12 259 SER A C 1
ATOM 2086 O O . SER A 1 259 ? -5.081 8.607 1.990 1.00 88.12 259 SER A O 1
ATOM 2088 N N . GLN A 1 260 ? -3.120 9.368 1.204 1.00 86.31 260 GLN A N 1
ATOM 2089 C CA . GLN A 1 260 ? -2.910 10.351 2.276 1.00 86.31 260 GLN A CA 1
ATOM 2090 C C . GLN A 1 260 ? -4.017 11.408 2.293 1.00 86.31 260 GLN A C 1
ATOM 2092 O O . GLN A 1 260 ? -4.575 11.738 3.339 1.00 86.31 260 GLN A O 1
ATOM 2097 N N . ARG A 1 261 ? -4.383 11.909 1.114 1.00 85.44 261 ARG A N 1
ATOM 2098 C CA . ARG A 1 261 ? -5.429 12.918 0.962 1.00 85.44 261 ARG A CA 1
ATOM 2099 C C . ARG A 1 261 ? -6.830 12.394 1.267 1.00 85.44 261 ARG A C 1
ATOM 2101 O O . ARG A 1 261 ? -7.651 13.137 1.800 1.00 85.44 261 ARG A O 1
ATOM 2108 N N . LEU A 1 262 ? -7.110 11.128 0.961 1.00 83.50 262 LEU A N 1
ATOM 2109 C CA . LEU A 1 262 ? -8.357 10.477 1.364 1.00 83.50 262 LEU A CA 1
ATOM 2110 C C . LEU A 1 262 ? -8.455 10.368 2.890 1.00 83.50 262 LEU A C 1
ATOM 2112 O O . LEU A 1 262 ? -9.517 10.656 3.437 1.00 83.50 262 LEU A O 1
ATOM 2116 N N . ALA A 1 263 ? -7.357 10.041 3.579 1.00 79.19 263 ALA A N 1
ATOM 2117 C CA . ALA A 1 263 ? -7.327 10.019 5.042 1.00 79.19 263 ALA A CA 1
ATOM 2118 C C . ALA A 1 263 ? -7.641 11.404 5.644 1.00 79.19 263 ALA A C 1
ATOM 2120 O O . ALA A 1 263 ? -8.507 11.522 6.510 1.00 79.19 263 ALA A O 1
ATOM 2121 N N . GLU A 1 264 ? -7.009 12.467 5.129 1.00 78.19 264 GLU A N 1
ATOM 2122 C CA . GLU A 1 264 ? -7.302 13.852 5.533 1.00 78.19 264 GLU A CA 1
ATOM 2123 C C . GLU A 1 264 ? -8.764 14.240 5.271 1.00 78.19 264 GLU A C 1
ATOM 2125 O O . GLU A 1 264 ? -9.388 14.921 6.084 1.00 78.19 264 GLU A O 1
ATOM 2130 N N . TYR A 1 265 ? -9.330 13.804 4.144 1.00 79.94 265 TYR A N 1
ATOM 2131 C CA . TYR A 1 265 ? -10.719 14.090 3.802 1.00 79.94 265 TYR A CA 1
ATOM 2132 C C . TYR A 1 265 ? -11.708 13.442 4.775 1.00 79.94 265 TYR A C 1
ATOM 2134 O O . TYR A 1 265 ? -12.693 14.077 5.153 1.00 79.94 265 TYR A O 1
ATOM 2142 N N . VAL A 1 266 ? -11.449 12.193 5.180 1.00 78.25 266 VAL A N 1
ATOM 2143 C CA . VAL A 1 266 ? -12.270 11.483 6.172 1.00 78.25 266 VAL A CA 1
ATOM 2144 C C . VAL A 1 266 ? -12.197 12.181 7.529 1.00 78.25 266 VAL A C 1
ATOM 2146 O O . VAL A 1 266 ? -13.233 12.358 8.154 1.00 78.25 266 VAL A O 1
ATOM 2149 N N . ARG A 1 267 ? -11.014 12.657 7.941 1.00 70.25 267 ARG A N 1
ATOM 2150 C CA . ARG A 1 267 ? -10.816 13.395 9.202 1.00 70.25 267 ARG A CA 1
ATOM 2151 C C . ARG A 1 267 ? -11.636 14.687 9.306 1.00 70.25 267 ARG A C 1
ATOM 2153 O O . ARG A 1 267 ? -11.998 15.108 10.399 1.00 70.25 267 ARG A O 1
ATOM 2160 N N . LEU A 1 268 ? -11.863 15.365 8.181 1.00 70.12 268 LEU A N 1
ATOM 2161 C CA . LEU A 1 268 ? -12.545 16.665 8.130 1.00 70.12 268 LEU A CA 1
ATOM 2162 C C . LEU A 1 268 ? -14.081 16.561 8.077 1.00 70.12 268 LEU A C 1
ATOM 2164 O O . LEU A 1 268 ? -14.746 17.597 7.986 1.00 70.12 268 LEU A O 1
ATOM 2168 N N . ARG A 1 269 ? -14.648 15.348 8.080 1.00 61.97 269 ARG A N 1
ATOM 2169 C CA . ARG A 1 269 ? -16.096 15.093 8.059 1.00 61.97 269 ARG A CA 1
ATOM 2170 C C . ARG A 1 269 ? -16.586 14.518 9.378 1.00 61.97 269 ARG A C 1
ATOM 2172 O O . ARG A 1 269 ? -17.744 14.856 9.707 1.00 61.97 269 ARG A O 1
#

Sequence (269 aa):
MSSQENFSLFKKYKSLLLLIPRVIFLSFIIALIIRILSFIPLLIVYPDTANFEIFFDFSLYSNFVPDRNILGFIGSALWVTLKLVLLAWVVSIILGILFLFLKSQYYKLDFLWNVPLSLGGIHVFGLIVIVQHLVAGYVPFILLVLVLAIGSGSLKEMVYSFEVVYKDVTRKEYWRFMYSQGVHPVRIGFAELVVRFTELSFTKLPILLVGSILVEAAANTKGLGFELLQAIKALEQNRVDLNILTGISFTMIFLVLLSQRLAEYVRLR

Foldseek 3Di:
DVVVVVVVVCVLVVVVVVQLVVLLVVLLVVLLVVLVVLLVVCCVVPVVPRDPVLSVPADQADPVDVVRGLVVLQVVQAVLLCVLLVLLLVVLLVVLVVLLVCCVVCVVCVVVSVVLLVQLVQALQNQLVVQCVVPPDARDSVVLSVSLNRRLSLSSVLNVQLNVQLVVQCVDPQQVVVVVVVDDNCPSCVVVSVLSSVLSSLVSSLSSLVSVLSSCCSNVNSHLSNVLVVLVVCSVVVNHNSNSNSSSSSVSSSSNSVSVVVSVSSVVD

Secondary structure (DSSP, 8-state):
-HHHHHHHHHHHHHHHHTHHHHHHHHHHHHHHHHHHHHHHHHHHH-TTT--HHHHH---SB-TTSGGGBHHHHHHHHHHHHHHHHHHHHHHHHHHHHHHHHHHHH-GGGHHHHHHHHHGGGS-HHHHHHHHHHHTTSPPPHHHHHHHHHHHTSHHHHHHHHHHHHHHHHHHSHHHHHHHHTT--HHHHTHHHHHHHHHHHHHTTHHHHHHHHHHHHHHTT--SHHHHHHHHHHHHTTT---HHHHHHHHHHHHHHHHHHHHHHHHHHT-

Radius of gyration: 22.96 Å; chains: 1; bounding box: 63×52×62 Å

pLDDT: mean 86.04, std 10.61, range [45.31, 97.44]